Protein AF-A0A368FPN8-F1 (afdb_monomer)

Sequence (192 aa):
MDIATYPSQYERYAPYPGDVFQEYMRLIGVDPDEHLILYSRGRFGGMKHCSKMAWLLKAYGHDKLSLIDGGFDEWKKKGHEISKDDVKLKPGSWTPKGDSFNKYFIKFEQLEEQHGDRRYIEWTDDLNLLDARVRGQFEGTVDTGFPSTVKGTHIPGFKNMPAAELVEEGVMRSPEEIRDCKCELAAFKRLL

Radius of gyration: 19.24 Å; Cα contacts (8 Å, |Δi|>4): 246; chains: 1; bounding box: 44×38×56 Å

Structure (mmCIF, N/CA/C/O backbone):
data_AF-A0A368FPN8-F1
#
_entry.id   AF-A0A368FPN8-F1
#
loop_
_atom_site.group_PDB
_atom_site.id
_atom_site.type_symbol
_atom_site.label_atom_id
_atom_site.label_alt_id
_atom_site.label_comp_id
_atom_site.label_asym_id
_atom_site.label_entity_id
_atom_site.label_seq_id
_atom_site.pdbx_PDB_ins_code
_atom_site.Cartn_x
_atom_site.Cartn_y
_atom_site.Cartn_z
_atom_site.occupancy
_atom_site.B_iso_or_equiv
_atom_site.auth_seq_id
_atom_site.auth_comp_id
_atom_site.auth_asym_id
_atom_site.auth_atom_id
_atom_site.pdbx_PDB_model_num
ATOM 1 N N . MET A 1 1 ? 21.314 -3.074 14.756 1.00 33.25 1 MET A N 1
ATOM 2 C CA . MET A 1 1 ? 19.865 -3.093 15.038 1.00 33.25 1 MET A CA 1
ATOM 3 C C . MET A 1 1 ? 19.634 -4.365 15.832 1.00 33.25 1 MET A C 1
ATOM 5 O O . MET A 1 1 ? 19.628 -5.427 15.227 1.00 33.25 1 MET A O 1
ATOM 9 N N . ASP A 1 2 ? 19.596 -4.277 17.161 1.00 25.20 2 ASP A N 1
ATOM 10 C CA . ASP A 1 2 ? 19.303 -5.431 18.020 1.00 25.20 2 ASP A CA 1
ATOM 11 C C . ASP A 1 2 ? 17.795 -5.662 17.999 1.00 25.20 2 ASP A C 1
ATOM 13 O O . ASP A 1 2 ? 17.039 -5.069 18.765 1.00 25.20 2 ASP A O 1
ATOM 17 N N . ILE A 1 3 ? 17.343 -6.459 17.036 1.00 39.59 3 ILE A N 1
ATOM 18 C CA . ILE A 1 3 ? 15.986 -6.993 17.035 1.00 39.59 3 ILE A CA 1
ATOM 19 C C . ILE A 1 3 ? 16.104 -8.508 17.125 1.00 39.59 3 ILE A C 1
ATOM 21 O O . ILE A 1 3 ? 16.801 -9.130 16.324 1.00 39.59 3 ILE A O 1
ATOM 25 N N . ALA A 1 4 ? 15.428 -9.103 18.105 1.00 31.66 4 ALA A N 1
ATOM 26 C CA . ALA A 1 4 ? 15.244 -10.543 18.153 1.00 31.66 4 ALA A CA 1
ATOM 27 C C . ALA A 1 4 ? 14.414 -10.946 16.929 1.00 31.66 4 ALA A C 1
ATOM 29 O O . ALA A 1 4 ? 13.198 -10.759 16.890 1.00 31.66 4 ALA A O 1
ATOM 30 N N . THR A 1 5 ? 15.068 -11.449 15.888 1.00 48.03 5 THR A N 1
ATOM 31 C CA . THR A 1 5 ? 14.367 -12.082 14.778 1.00 48.03 5 THR A CA 1
ATOM 32 C C . THR A 1 5 ? 14.013 -13.493 15.215 1.00 48.03 5 THR A C 1
ATOM 34 O O . THR A 1 5 ? 14.879 -14.366 15.245 1.00 48.03 5 THR A O 1
ATOM 37 N N . TYR A 1 6 ? 12.751 -13.718 15.574 1.00 46.81 6 TYR A N 1
ATOM 38 C CA . TYR A 1 6 ? 12.235 -15.080 15.665 1.00 46.81 6 TYR A CA 1
ATOM 39 C C . TYR A 1 6 ? 12.338 -15.728 14.277 1.00 46.81 6 TYR A C 1
ATOM 41 O O . TYR A 1 6 ? 12.051 -15.047 13.284 1.00 46.81 6 TYR A O 1
ATOM 49 N N . PRO A 1 7 ? 12.754 -17.002 14.175 1.00 57.62 7 PRO A N 1
ATOM 50 C CA . PRO A 1 7 ? 12.710 -17.723 12.913 1.00 57.62 7 PRO A CA 1
ATOM 51 C C . PRO A 1 7 ? 11.255 -17.770 12.440 1.00 57.62 7 PRO A C 1
ATOM 53 O O . PRO A 1 7 ? 10.417 -18.468 13.004 1.00 57.62 7 PRO A O 1
ATOM 56 N N . SER A 1 8 ? 10.950 -16.957 11.433 1.00 64.75 8 SER A N 1
ATOM 57 C CA . SER A 1 8 ? 9.675 -16.993 10.732 1.00 64.75 8 SER A CA 1
ATOM 58 C C . SER A 1 8 ? 9.738 -18.127 9.718 1.00 64.75 8 SER A C 1
ATOM 60 O O . SER A 1 8 ? 10.706 -18.221 8.967 1.00 64.75 8 SER A O 1
ATOM 62 N N . GLN A 1 9 ? 8.701 -18.963 9.675 1.00 71.12 9 GLN A N 1
ATOM 63 C CA . GLN A 1 9 ? 8.532 -19.958 8.607 1.00 71.12 9 GLN A CA 1
ATOM 64 C C . GLN A 1 9 ? 8.265 -19.306 7.242 1.00 71.12 9 GLN A C 1
ATOM 66 O O . GLN A 1 9 ? 8.394 -19.956 6.211 1.00 71.12 9 GLN A O 1
ATOM 71 N N . TYR A 1 10 ? 7.910 -18.020 7.243 1.00 74.25 10 TYR A N 1
ATOM 72 C CA . TYR A 1 10 ? 7.576 -17.248 6.056 1.00 74.25 10 TYR A CA 1
ATOM 73 C C . TYR A 1 10 ? 8.645 -16.204 5.765 1.00 74.25 10 TYR A C 1
ATOM 75 O O . TYR A 1 10 ? 9.180 -15.565 6.681 1.00 74.25 10 TYR A O 1
ATOM 83 N N . GLU A 1 11 ? 8.916 -15.999 4.478 1.00 74.00 11 GLU A N 1
ATOM 84 C CA . GLU A 1 11 ? 9.824 -14.961 4.016 1.00 74.00 11 GLU A CA 1
ATOM 85 C C . GLU A 1 11 ? 9.386 -13.587 4.520 1.00 74.00 11 GLU A C 1
ATOM 87 O O . GLU A 1 11 ? 8.203 -13.227 4.544 1.00 74.00 11 GLU A O 1
ATOM 92 N N . ARG A 1 12 ? 10.366 -12.779 4.926 1.00 68.88 12 ARG A N 1
ATOM 93 C CA . ARG A 1 12 ? 10.100 -11.424 5.394 1.00 68.88 12 ARG A CA 1
ATOM 94 C C . ARG A 1 12 ? 9.388 -10.658 4.278 1.00 68.88 12 ARG A C 1
ATOM 96 O O . ARG A 1 12 ? 9.954 -10.473 3.211 1.00 68.88 12 ARG A O 1
ATOM 103 N N . TYR A 1 13 ? 8.193 -10.151 4.587 1.00 73.62 13 TYR A N 1
ATOM 104 C CA . TYR A 1 13 ? 7.306 -9.398 3.691 1.00 73.62 13 TYR A CA 1
ATOM 105 C C . TYR A 1 13 ? 6.454 -10.210 2.712 1.00 73.62 13 TYR A C 1
ATOM 107 O O . TYR A 1 13 ? 5.609 -9.574 2.070 1.00 73.62 13 TYR A O 1
ATOM 115 N N . ALA A 1 14 ? 6.600 -11.535 2.649 1.00 81.12 14 ALA A N 1
ATOM 116 C CA . ALA A 1 14 ? 5.681 -12.384 1.903 1.00 81.12 14 ALA A CA 1
ATOM 117 C C . ALA A 1 14 ? 4.276 -12.365 2.535 1.00 81.12 14 ALA A C 1
ATOM 119 O O . ALA A 1 14 ? 4.141 -12.161 3.747 1.00 81.12 14 ALA A O 1
ATOM 120 N N . PRO A 1 15 ? 3.221 -12.524 1.723 1.00 84.44 15 PRO A N 1
ATOM 121 C CA . PRO A 1 15 ? 1.880 -12.743 2.240 1.00 84.44 15 PRO A CA 1
ATOM 122 C C . PRO A 1 15 ? 1.786 -14.099 2.947 1.00 84.44 15 PRO A C 1
ATOM 124 O O . PRO A 1 15 ? 2.458 -15.058 2.569 1.00 84.44 15 PRO A O 1
ATOM 127 N N . TYR A 1 16 ? 0.931 -14.182 3.963 1.00 88.06 16 TYR A N 1
ATOM 128 C CA . TYR A 1 16 ? 0.651 -15.441 4.648 1.00 88.06 16 TYR A CA 1
ATOM 129 C C . TYR A 1 16 ? -0.381 -16.280 3.875 1.00 88.06 16 TYR A C 1
ATOM 131 O O . TYR A 1 16 ? -1.162 -15.742 3.084 1.00 88.06 16 TYR A O 1
ATOM 139 N N . PRO A 1 17 ? -0.458 -17.594 4.116 1.00 88.62 17 PRO A N 1
ATOM 140 C CA . PRO A 1 17 ? -1.645 -18.369 3.779 1.00 88.62 17 PRO A CA 1
ATOM 141 C C . PRO A 1 17 ? -2.921 -17.708 4.331 1.00 88.62 17 PRO A C 1
ATOM 143 O O . PRO A 1 17 ? -2.891 -17.033 5.365 1.00 88.62 17 PRO A O 1
ATOM 146 N N . GLY A 1 18 ? -4.040 -17.844 3.615 1.00 90.00 18 GLY A N 1
ATOM 147 C CA . GLY A 1 18 ? -5.277 -17.127 3.946 1.00 90.00 18 GLY A CA 1
ATOM 148 C C . GLY A 1 18 ? -5.851 -17.485 5.320 1.00 90.00 18 GLY A C 1
ATOM 149 O O . GLY A 1 18 ? -6.390 -16.616 5.996 1.00 90.00 18 GLY A O 1
ATOM 150 N N . ASP A 1 19 ? -5.689 -18.733 5.753 1.00 91.75 19 ASP A N 1
ATOM 151 C CA . ASP A 1 19 ? -6.047 -19.233 7.084 1.00 91.75 19 ASP A CA 1
ATOM 152 C C . ASP A 1 19 ? -5.177 -18.620 8.191 1.00 91.75 19 ASP A C 1
ATOM 154 O O . ASP A 1 19 ? -5.704 -18.150 9.196 1.00 91.75 19 ASP A O 1
ATOM 158 N N . VAL A 1 20 ? -3.866 -18.509 7.975 1.00 92.06 20 VAL A N 1
ATOM 159 C CA . VAL A 1 20 ? -2.953 -17.832 8.911 1.00 92.06 20 VAL A CA 1
ATOM 160 C C . VAL A 1 20 ? -3.275 -16.337 9.002 1.00 92.06 20 VAL A C 1
ATOM 162 O O . VAL A 1 20 ? -3.347 -15.769 10.092 1.00 92.06 20 VAL A O 1
ATOM 165 N N . PHE A 1 21 ? -3.515 -15.675 7.866 1.00 92.25 21 PHE A N 1
ATOM 166 C CA . PHE A 1 21 ? -3.922 -14.267 7.863 1.00 92.25 21 PHE A CA 1
ATOM 167 C C . PHE A 1 21 ? -5.274 -14.070 8.570 1.00 92.25 21 PHE A C 1
ATOM 169 O O . PHE A 1 21 ? -5.442 -13.115 9.330 1.00 92.25 21 PHE A O 1
ATOM 176 N N . GLN A 1 22 ? -6.213 -15.002 8.386 1.00 95.12 22 GLN A N 1
ATOM 177 C CA . GLN A 1 22 ? -7.501 -15.013 9.075 1.00 95.12 22 GLN A CA 1
ATOM 178 C C . GLN A 1 22 ? -7.350 -15.034 10.594 1.00 95.12 22 GLN A C 1
ATOM 180 O O . GLN A 1 22 ? -8.040 -14.278 11.276 1.00 95.12 22 GLN A O 1
ATOM 185 N N . GLU A 1 23 ? -6.460 -15.868 11.132 1.00 95.50 23 GLU A N 1
ATOM 186 C CA . GLU A 1 23 ? -6.206 -15.916 12.574 1.00 95.50 23 GLU A CA 1
ATOM 187 C C . GLU A 1 23 ? -5.766 -14.552 13.110 1.00 95.50 23 GLU A C 1
ATOM 189 O O . GLU A 1 23 ? -6.337 -14.070 14.089 1.00 95.50 23 GLU A O 1
ATOM 194 N N . TYR A 1 24 ? -4.837 -13.873 12.428 1.00 94.44 24 TYR A N 1
ATOM 195 C CA . TYR A 1 24 ? -4.408 -12.530 12.824 1.00 94.44 24 TYR A CA 1
ATOM 196 C C . TYR A 1 24 ? -5.544 -11.509 12.790 1.00 94.44 24 TYR A C 1
ATOM 198 O O . TYR A 1 24 ? -5.701 -10.757 13.750 1.00 94.44 24 TYR A O 1
ATOM 206 N N . MET A 1 25 ? -6.354 -11.499 11.729 1.00 96.12 25 MET A N 1
ATOM 207 C CA . MET A 1 25 ? -7.491 -10.579 11.609 1.00 96.12 25 MET A CA 1
ATOM 208 C C . MET A 1 25 ? -8.524 -10.804 12.718 1.00 96.12 25 MET A C 1
ATOM 210 O O . MET A 1 25 ? -9.019 -9.849 13.316 1.00 96.12 25 MET A O 1
ATOM 214 N N . ARG A 1 26 ? -8.806 -12.068 13.052 1.00 97.31 26 ARG A N 1
ATOM 215 C CA . ARG A 1 26 ? -9.714 -12.405 14.152 1.00 97.31 26 ARG A CA 1
ATOM 216 C C . ARG A 1 26 ? -9.129 -12.033 15.508 1.00 97.31 26 ARG A C 1
ATOM 218 O O . ARG A 1 26 ? -9.871 -11.527 16.339 1.00 97.31 26 ARG A O 1
ATOM 225 N N . LEU A 1 27 ? -7.827 -12.215 15.740 1.00 96.38 27 LEU A N 1
ATOM 226 C CA . LEU A 1 27 ? -7.173 -11.815 16.996 1.00 96.38 27 LEU A CA 1
ATOM 227 C C . LEU A 1 27 ? -7.312 -10.316 17.284 1.00 96.38 27 LEU A C 1
ATOM 229 O O . LEU A 1 27 ? -7.439 -9.928 18.443 1.00 96.38 27 LEU A O 1
ATOM 233 N N . ILE A 1 28 ? -7.331 -9.486 16.239 1.00 95.06 28 ILE A N 1
ATOM 234 C CA . ILE A 1 28 ? -7.555 -8.039 16.353 1.00 95.06 28 ILE A CA 1
ATOM 235 C C . ILE A 1 28 ? -9.031 -7.645 16.198 1.00 95.06 28 ILE A C 1
ATOM 237 O O . ILE A 1 28 ? -9.328 -6.487 15.928 1.00 95.06 28 ILE A O 1
ATOM 241 N N . GLY A 1 29 ? -9.955 -8.591 16.373 1.00 96.88 29 GLY A N 1
ATOM 242 C CA . GLY A 1 29 ? -11.385 -8.308 16.481 1.00 96.88 29 GLY A CA 1
ATOM 243 C C . GLY A 1 29 ? -12.092 -7.920 15.186 1.00 96.88 29 GLY A C 1
ATOM 244 O O . GLY A 1 29 ? -13.202 -7.414 15.271 1.00 96.88 29 GLY A O 1
ATOM 245 N N . VAL A 1 30 ? -11.490 -8.142 14.014 1.00 97.50 30 VAL A N 1
ATOM 246 C CA . VAL A 1 30 ? -12.080 -7.690 12.746 1.00 97.50 30 VAL A CA 1
ATOM 247 C C . VAL A 1 30 ? -13.216 -8.603 12.291 1.00 97.50 30 VAL A C 1
ATOM 249 O O . VAL A 1 30 ? -13.099 -9.835 12.327 1.00 97.50 30 VAL A O 1
ATOM 252 N N . ASP A 1 31 ? -14.277 -7.984 11.774 1.00 96.19 31 ASP A N 1
ATOM 253 C CA . ASP A 1 31 ? -15.417 -8.652 11.148 1.00 96.19 31 ASP A CA 1
ATOM 254 C C . ASP A 1 31 ? -15.489 -8.425 9.614 1.00 96.19 31 ASP A C 1
ATOM 256 O O . ASP A 1 31 ? -14.916 -7.470 9.080 1.00 96.19 31 ASP A O 1
ATOM 260 N N . PRO A 1 32 ? -16.161 -9.313 8.843 1.00 91.19 32 PRO A N 1
ATOM 261 C CA . PRO A 1 32 ? -16.093 -9.339 7.372 1.00 91.19 32 PRO A CA 1
ATOM 262 C C . PRO A 1 32 ? -16.525 -8.069 6.621 1.00 91.19 32 PRO A C 1
ATOM 264 O O . PRO A 1 32 ? -16.123 -7.903 5.465 1.00 91.19 32 PRO A O 1
ATOM 267 N N . ASP A 1 33 ? -17.349 -7.216 7.233 1.00 89.50 33 ASP A N 1
ATOM 268 C CA . ASP A 1 33 ? -18.005 -6.078 6.571 1.00 89.50 33 ASP A CA 1
ATOM 269 C C . ASP A 1 33 ? -17.694 -4.721 7.212 1.00 89.50 33 ASP A C 1
ATOM 271 O O . ASP A 1 33 ? -18.277 -3.707 6.803 1.00 89.50 33 ASP A O 1
ATOM 275 N N . GLU A 1 34 ? -16.778 -4.700 8.179 1.00 95.94 34 GLU A N 1
ATOM 276 C CA . GLU A 1 34 ? -16.283 -3.472 8.792 1.00 95.94 34 GLU A CA 1
ATOM 277 C C . GLU A 1 34 ? -15.535 -2.603 7.783 1.00 95.94 34 GLU A C 1
ATOM 279 O O . GLU A 1 34 ? -15.002 -3.087 6.786 1.00 95.94 34 GLU A O 1
ATOM 284 N N . HIS A 1 35 ? -15.499 -1.299 8.048 1.00 97.94 35 HIS A N 1
ATOM 285 C CA . HIS A 1 35 ? -14.623 -0.384 7.328 1.00 97.94 35 HIS A CA 1
ATOM 286 C C . HIS A 1 35 ? -13.334 -0.221 8.122 1.00 97.94 35 HIS A C 1
ATOM 288 O O . HIS A 1 35 ? -13.339 0.386 9.192 1.00 97.94 35 HIS A O 1
ATOM 294 N N . LEU A 1 36 ? -12.218 -0.712 7.589 1.00 97.88 36 LEU A N 1
ATOM 295 C CA . LEU A 1 36 ? -10.929 -0.599 8.266 1.00 97.88 36 LEU A CA 1
ATOM 296 C C . LEU A 1 36 ? -10.244 0.715 7.892 1.00 97.88 36 LEU A C 1
ATOM 298 O O . LEU A 1 36 ? -9.994 1.002 6.719 1.00 97.88 36 LEU A O 1
ATOM 302 N N . ILE A 1 37 ? -9.919 1.515 8.905 1.00 97.56 37 ILE A N 1
ATOM 303 C CA . ILE A 1 37 ? -9.140 2.744 8.753 1.00 97.56 37 ILE A CA 1
ATOM 304 C C . ILE A 1 37 ? -7.708 2.448 9.195 1.00 97.56 37 ILE A C 1
ATOM 306 O O . ILE A 1 37 ? -7.429 2.236 10.373 1.00 97.56 37 ILE A O 1
ATOM 310 N N . LEU A 1 38 ? -6.793 2.404 8.233 1.00 97.19 38 LEU A N 1
ATOM 311 C CA . LEU A 1 38 ? -5.411 2.000 8.443 1.00 97.19 38 LEU A CA 1
ATOM 312 C C . LEU A 1 38 ? -4.510 3.221 8.633 1.00 97.19 38 LEU A C 1
ATOM 314 O O . LEU A 1 38 ? -4.558 4.189 7.874 1.00 97.19 38 LEU A O 1
ATOM 318 N N . TYR A 1 39 ? -3.608 3.144 9.602 1.00 96.62 39 TYR A N 1
ATOM 319 C CA . TYR A 1 39 ? -2.580 4.154 9.815 1.00 96.62 39 TYR A CA 1
ATOM 320 C C . TYR A 1 39 ? -1.313 3.511 10.368 1.00 96.62 39 TYR A C 1
ATOM 322 O O . TYR A 1 39 ? -1.337 2.403 10.906 1.00 96.62 39 TYR A O 1
ATOM 330 N N . SER A 1 40 ? -0.183 4.196 10.228 1.00 94.94 40 SER A N 1
ATOM 331 C CA . SER A 1 40 ? 1.048 3.809 10.911 1.00 94.94 40 SER A CA 1
ATOM 332 C C . SER A 1 40 ? 1.901 5.040 11.235 1.00 94.94 40 SER A C 1
ATOM 334 O O . SER 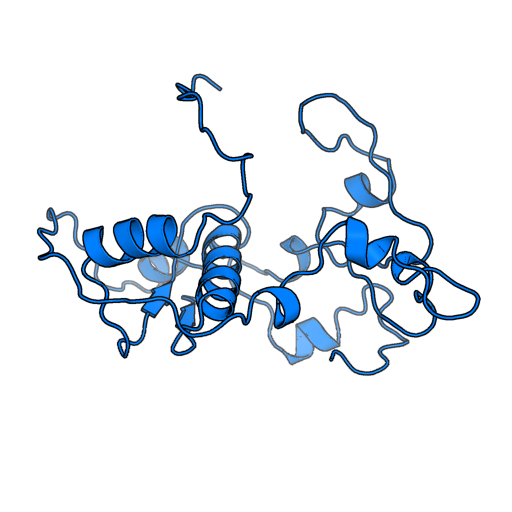A 1 40 ? 1.411 6.172 11.213 1.00 94.94 40 SER A O 1
ATOM 336 N N . ARG A 1 41 ? 3.164 4.821 11.607 1.00 93.56 41 ARG A N 1
ATOM 337 C CA . ARG A 1 41 ? 4.151 5.857 11.944 1.00 93.56 41 ARG A CA 1
ATOM 338 C C . ARG A 1 41 ? 5.359 5.741 11.017 1.00 93.56 41 ARG A C 1
ATOM 340 O O . ARG A 1 41 ? 5.630 4.668 10.478 1.00 93.56 41 ARG A O 1
ATOM 347 N N . GLY A 1 42 ? 6.135 6.815 10.899 1.00 89.81 42 GLY A N 1
ATOM 348 C CA . GLY A 1 42 ? 7.444 6.782 10.247 1.00 89.81 42 GLY A CA 1
ATOM 349 C C . GLY A 1 42 ? 7.418 7.199 8.777 1.00 89.81 42 GLY A C 1
ATOM 350 O O . GLY A 1 42 ? 6.801 8.195 8.418 1.00 89.81 42 GLY A O 1
ATOM 351 N N . ARG A 1 43 ? 8.160 6.480 7.923 1.00 86.25 43 ARG A N 1
ATOM 352 C CA . ARG A 1 43 ? 8.455 6.915 6.542 1.00 86.25 43 ARG A CA 1
ATOM 353 C C . ARG A 1 43 ? 7.187 7.160 5.714 1.00 86.25 43 ARG A C 1
ATOM 355 O O . ARG A 1 43 ? 6.214 6.419 5.845 1.00 86.25 43 ARG A O 1
ATOM 362 N N . PHE A 1 44 ? 7.271 8.142 4.814 1.00 89.81 44 PHE A N 1
ATOM 363 C CA . PHE A 1 44 ? 6.192 8.540 3.899 1.00 89.81 44 PHE A CA 1
ATOM 364 C C . PHE A 1 44 ? 4.928 8.956 4.663 1.00 89.81 44 PHE A C 1
ATOM 366 O O . PHE A 1 44 ? 3.854 8.433 4.397 1.00 89.81 44 PHE A O 1
ATOM 373 N N . GLY A 1 45 ? 5.068 9.792 5.699 1.00 90.56 45 GLY A N 1
ATOM 374 C CA . GLY A 1 45 ? 3.924 10.200 6.525 1.00 90.56 45 GLY A CA 1
ATOM 375 C C . GLY A 1 45 ? 3.268 9.042 7.279 1.00 90.56 45 GLY A C 1
ATOM 376 O O . GLY A 1 45 ? 2.062 9.018 7.470 1.00 90.56 45 GLY A O 1
ATOM 377 N N . GLY A 1 46 ? 4.019 7.989 7.610 1.00 92.69 46 GLY A N 1
ATOM 378 C CA . GLY A 1 46 ? 3.443 6.762 8.158 1.00 92.69 46 GLY A CA 1
ATOM 379 C C . GLY A 1 46 ? 2.547 5.991 7.182 1.00 92.69 46 GLY A C 1
ATOM 380 O O . GLY A 1 46 ? 1.815 5.105 7.623 1.00 92.69 46 GLY A O 1
ATOM 381 N N . MET A 1 47 ? 2.602 6.266 5.875 1.00 93.44 47 MET A N 1
ATOM 382 C CA . MET A 1 47 ? 1.744 5.599 4.890 1.00 93.44 47 MET A CA 1
ATOM 383 C C . MET A 1 47 ? 2.368 4.347 4.269 1.00 93.44 47 MET A C 1
ATOM 385 O O . MET A 1 47 ? 1.659 3.483 3.762 1.00 93.44 47 MET A O 1
ATOM 389 N N . LYS A 1 48 ? 3.694 4.165 4.364 1.00 91.06 48 LYS A N 1
ATOM 390 C CA . LYS A 1 48 ? 4.391 3.027 3.733 1.00 91.06 48 LYS A CA 1
ATOM 391 C C . LYS A 1 48 ? 3.770 1.667 4.082 1.00 91.06 48 LYS A C 1
ATOM 393 O O . LYS A 1 48 ? 3.528 0.839 3.205 1.00 91.06 48 LYS A O 1
ATOM 398 N N . HIS A 1 49 ? 3.575 1.407 5.374 1.00 90.19 49 HIS A N 1
ATOM 399 C CA . HIS A 1 49 ? 3.142 0.095 5.850 1.00 90.19 49 HIS A CA 1
ATOM 400 C C . HIS A 1 49 ? 1.625 -0.087 5.775 1.00 90.19 49 HIS A C 1
ATOM 402 O O . HIS A 1 49 ? 1.181 -1.181 5.427 1.00 90.19 49 HIS A O 1
ATOM 408 N N . CYS A 1 50 ? 0.832 0.959 6.031 1.00 92.31 50 CYS A N 1
ATOM 409 C CA . CYS A 1 50 ? -0.621 0.854 5.903 1.00 92.31 50 CYS A CA 1
ATOM 410 C C . CYS A 1 50 ? -1.070 0.755 4.436 1.00 92.31 50 CYS A C 1
ATOM 412 O O . CYS A 1 50 ? -1.961 -0.042 4.164 1.00 92.31 50 CYS A O 1
ATOM 414 N N . SER A 1 51 ? -0.403 1.418 3.480 1.00 93.38 51 SER A N 1
ATOM 415 C CA . SER A 1 51 ? -0.660 1.214 2.041 1.00 93.38 51 SER A CA 1
ATOM 416 C C . SER A 1 51 ? -0.393 -0.220 1.615 1.00 93.38 51 SER A C 1
ATOM 418 O O . SER A 1 51 ? -1.223 -0.824 0.941 1.00 93.38 51 SER A O 1
ATOM 420 N N . LYS A 1 52 ? 0.714 -0.822 2.073 1.00 92.25 52 LYS A N 1
ATOM 421 C CA . LYS A 1 52 ? 0.961 -2.252 1.846 1.00 92.25 52 LYS A CA 1
ATOM 422 C C . LYS A 1 52 ? -0.155 -3.119 2.441 1.00 92.25 52 LYS A C 1
ATOM 424 O O . LYS A 1 52 ? -0.628 -4.034 1.773 1.00 92.25 52 LYS A O 1
ATOM 429 N N . MET A 1 53 ? -0.557 -2.849 3.684 1.00 93.31 53 MET A N 1
ATOM 430 C CA . MET A 1 53 ? -1.622 -3.605 4.348 1.00 93.31 53 MET A CA 1
ATOM 431 C C . MET A 1 53 ? -2.955 -3.480 3.600 1.00 93.31 53 MET A C 1
ATOM 433 O O . MET A 1 53 ? -3.674 -4.465 3.483 1.00 93.31 53 MET A O 1
ATOM 437 N N . ALA A 1 54 ? -3.258 -2.313 3.029 1.00 95.06 54 ALA A N 1
ATOM 438 C CA . ALA A 1 54 ? -4.471 -2.108 2.249 1.00 95.06 54 ALA A CA 1
ATOM 439 C C . ALA A 1 54 ? -4.521 -3.003 1.002 1.00 95.06 54 ALA A C 1
ATOM 441 O O . ALA A 1 54 ? -5.524 -3.670 0.761 1.00 95.06 54 ALA A O 1
ATOM 442 N N . TRP A 1 55 ? -3.426 -3.075 0.238 1.00 93.50 55 TRP A N 1
ATOM 443 C CA . TRP A 1 55 ? -3.329 -3.980 -0.915 1.00 93.50 55 TRP A CA 1
ATOM 444 C C . TRP A 1 55 ? -3.404 -5.453 -0.511 1.00 93.50 55 TRP A C 1
ATOM 446 O O . TRP A 1 55 ? -4.032 -6.252 -1.201 1.00 93.50 55 TRP A O 1
ATOM 456 N N . LEU A 1 56 ? -2.810 -5.808 0.630 1.00 92.62 56 LEU A N 1
ATOM 457 C CA . LEU A 1 56 ? -2.880 -7.160 1.168 1.00 92.62 56 LEU A CA 1
ATOM 458 C C . LEU A 1 56 ? -4.321 -7.542 1.554 1.00 92.62 56 LEU A C 1
ATOM 460 O O . LEU A 1 56 ? -4.806 -8.593 1.148 1.00 92.62 56 LEU A O 1
ATOM 464 N N . LEU A 1 57 ? -5.032 -6.665 2.266 1.00 94.31 57 LEU A N 1
ATOM 465 C CA . LEU A 1 57 ? -6.441 -6.855 2.624 1.00 94.31 57 LEU A CA 1
ATOM 466 C C . LEU A 1 57 ? -7.327 -6.998 1.383 1.00 94.31 57 LEU A C 1
ATOM 468 O O . LEU A 1 57 ? -8.170 -7.893 1.347 1.00 94.31 57 LEU A O 1
ATOM 472 N N . LYS A 1 58 ? -7.078 -6.201 0.337 1.00 93.88 58 LYS A N 1
ATOM 473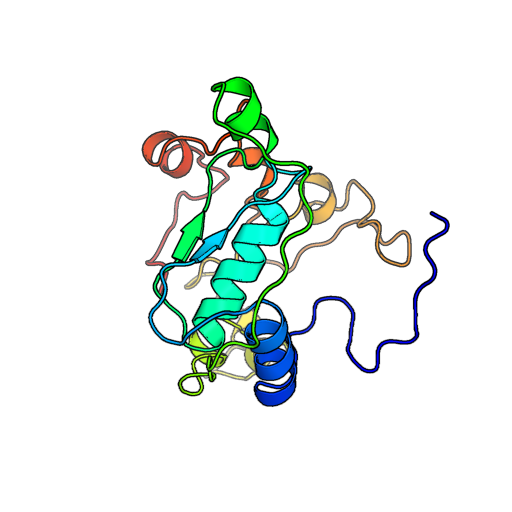 C CA . LYS A 1 58 ? -7.748 -6.346 -0.965 1.00 93.88 58 LYS A CA 1
ATOM 474 C C . LYS A 1 58 ? -7.486 -7.700 -1.616 1.00 93.88 58 LYS A C 1
ATOM 476 O O . LYS A 1 58 ? -8.418 -8.317 -2.123 1.00 93.88 58 LYS A O 1
ATOM 481 N N . ALA A 1 59 ? -6.251 -8.198 -1.568 1.00 93.00 59 ALA A N 1
ATOM 482 C CA . ALA A 1 59 ? -5.919 -9.520 -2.100 1.00 93.00 59 ALA A CA 1
ATOM 483 C C . ALA A 1 59 ? -6.602 -10.668 -1.352 1.00 93.00 59 ALA A C 1
ATOM 485 O O . ALA A 1 59 ? -6.971 -11.656 -1.983 1.00 93.00 59 ALA A O 1
ATOM 486 N N . TYR A 1 60 ? -6.859 -10.505 -0.054 1.00 93.31 60 TYR A N 1
ATOM 487 C CA . TYR A 1 60 ? -7.704 -11.424 0.710 1.00 93.31 60 TYR A CA 1
ATOM 488 C C . TYR A 1 60 ? -9.207 -11.088 0.655 1.00 93.31 60 TYR A C 1
ATOM 490 O O . TYR A 1 60 ? -9.993 -11.676 1.397 1.00 93.31 60 TYR A O 1
ATOM 498 N N . GLY A 1 61 ? -9.630 -10.155 -0.203 1.00 92.81 61 GLY A N 1
ATOM 499 C CA . GLY A 1 61 ? -11.040 -9.872 -0.480 1.00 92.81 61 GLY A CA 1
ATOM 500 C C . GLY A 1 61 ? -11.747 -8.939 0.506 1.00 92.81 61 GLY A C 1
ATOM 501 O O . GLY A 1 61 ? -12.973 -8.978 0.616 1.00 92.81 61 GLY A O 1
ATOM 502 N N . HIS A 1 62 ? -11.008 -8.100 1.234 1.00 94.31 62 HIS A N 1
ATOM 503 C CA . HIS A 1 62 ? -11.574 -7.048 2.076 1.00 94.31 62 HIS A CA 1
ATOM 504 C C . HIS A 1 62 ? -11.362 -5.668 1.433 1.00 94.31 62 HIS A C 1
ATOM 506 O O . HIS A 1 62 ? -10.243 -5.164 1.361 1.00 94.31 62 HIS A O 1
ATOM 512 N N . ASP A 1 63 ? -12.449 -5.044 0.969 1.00 93.25 63 ASP A N 1
ATOM 513 C CA . ASP A 1 63 ? -12.384 -3.842 0.124 1.00 93.25 63 ASP A CA 1
ATOM 514 C C . ASP A 1 63 ? -12.702 -2.518 0.824 1.00 93.25 63 ASP A C 1
ATOM 516 O O . ASP A 1 63 ? -12.305 -1.462 0.319 1.00 93.25 63 ASP A O 1
ATOM 520 N N . LYS A 1 64 ? -13.406 -2.553 1.962 1.00 96.81 64 LYS A N 1
ATOM 521 C CA . LYS A 1 64 ? -13.840 -1.358 2.700 1.00 96.81 64 LYS A CA 1
ATOM 522 C C . LYS A 1 64 ? -12.689 -0.799 3.532 1.00 96.81 64 LYS A C 1
ATOM 524 O O . LYS A 1 64 ? -12.569 -1.064 4.724 1.00 96.81 64 LYS A O 1
ATOM 529 N N . LEU A 1 65 ? -11.813 -0.057 2.868 1.00 97.44 65 LEU A N 1
ATOM 530 C CA . LEU A 1 65 ? -10.560 0.417 3.438 1.00 97.44 65 LEU A CA 1
ATOM 531 C C . LEU A 1 65 ? -10.403 1.920 3.228 1.00 97.44 65 LEU A C 1
ATOM 533 O O . LEU A 1 65 ? -10.638 2.425 2.132 1.00 97.44 65 LEU A O 1
ATOM 537 N N . SER A 1 66 ? -9.916 2.606 4.257 1.00 97.56 66 SER A N 1
ATOM 538 C CA . SER A 1 66 ? -9.368 3.961 4.151 1.00 97.56 66 SER A CA 1
ATOM 539 C C . SER A 1 66 ? -8.007 4.022 4.820 1.00 97.56 66 SER A C 1
ATOM 541 O O . SER A 1 66 ? -7.701 3.225 5.705 1.00 97.56 66 SER A O 1
ATOM 543 N N . LEU A 1 67 ? -7.191 4.989 4.417 1.00 96.56 67 LEU A N 1
ATOM 544 C CA . LEU A 1 67 ? -5.934 5.302 5.084 1.00 96.56 67 LEU A CA 1
ATOM 545 C C . LEU A 1 67 ? -6.013 6.704 5.675 1.00 96.56 67 LEU A C 1
ATOM 547 O O . LEU A 1 67 ? -6.621 7.592 5.078 1.00 96.56 67 LEU A O 1
ATOM 551 N N . ILE A 1 68 ? -5.374 6.906 6.825 1.00 96.62 68 ILE A N 1
ATOM 552 C CA . ILE A 1 68 ? -5.150 8.255 7.351 1.00 96.62 68 ILE A CA 1
ATOM 553 C C . ILE A 1 68 ? -3.979 8.873 6.591 1.00 96.62 68 ILE A C 1
ATOM 555 O O . ILE A 1 68 ? -2.841 8.412 6.715 1.00 96.62 68 ILE A O 1
ATOM 559 N N . ASP A 1 69 ? -4.273 9.923 5.829 1.00 95.88 69 ASP A N 1
ATOM 560 C CA . ASP A 1 69 ? -3.265 10.734 5.153 1.00 95.88 69 ASP A CA 1
ATOM 561 C C . ASP A 1 69 ? -2.364 11.439 6.180 1.00 95.88 69 ASP A C 1
ATOM 563 O O . ASP A 1 69 ? -2.843 12.096 7.108 1.00 95.88 69 ASP A O 1
ATOM 567 N N . GLY A 1 70 ? -1.058 11.212 6.053 1.00 95.19 70 GLY A N 1
ATOM 568 C CA . GLY A 1 70 ? -0.032 11.606 7.023 1.00 95.19 70 GLY A CA 1
ATOM 569 C C . GLY A 1 70 ? -0.005 10.829 8.343 1.00 95.19 70 GLY A C 1
ATOM 570 O O . GLY A 1 70 ? 0.762 11.156 9.259 1.00 95.19 70 GLY A O 1
ATOM 571 N N . GLY A 1 71 ? -0.789 9.751 8.429 1.00 95.88 71 GLY A N 1
ATOM 572 C CA . GLY A 1 71 ? -0.692 8.755 9.488 1.00 95.88 71 GLY A CA 1
ATOM 573 C C . GLY A 1 71 ? -0.868 9.329 10.895 1.00 95.88 71 GLY A C 1
ATOM 574 O O . GLY A 1 71 ? -1.589 10.297 11.132 1.00 95.88 71 GLY A O 1
ATOM 575 N N . PHE A 1 72 ? -0.216 8.695 11.871 1.00 96.06 72 PHE A N 1
ATOM 576 C CA . PHE A 1 72 ? -0.389 9.067 13.279 1.00 96.06 72 PHE A CA 1
ATOM 577 C C . PHE A 1 72 ? 0.177 10.452 13.628 1.00 96.06 72 PHE A C 1
ATOM 579 O O . PHE A 1 72 ? -0.283 11.084 14.579 1.00 96.06 72 PHE A O 1
ATOM 586 N N . ASP A 1 73 ? 1.207 10.911 12.917 1.00 95.00 73 ASP A N 1
ATOM 587 C CA . ASP A 1 73 ? 1.841 12.193 13.225 1.00 95.00 73 ASP A CA 1
ATOM 588 C C . ASP A 1 73 ? 0.966 13.365 12.776 1.00 95.00 73 ASP A C 1
ATOM 590 O O . ASP A 1 73 ? 0.750 14.285 13.568 1.00 95.00 73 ASP A O 1
ATOM 594 N N . GLU A 1 74 ? 0.357 13.276 11.591 1.00 96.19 74 GLU A N 1
ATOM 595 C CA . GLU A 1 74 ? -0.616 14.270 11.132 1.00 96.19 74 GLU A CA 1
ATOM 596 C C . GLU A 1 74 ? -1.895 14.248 11.985 1.00 96.19 74 GLU A C 1
ATOM 598 O O . GLU A 1 74 ? -2.417 15.305 12.341 1.00 96.19 74 GLU A O 1
ATOM 603 N N . TRP A 1 75 ? -2.350 13.062 12.415 1.00 96.44 75 TRP A N 1
ATOM 604 C CA . TRP A 1 75 ? -3.484 12.925 13.340 1.00 96.44 75 TRP A CA 1
ATOM 605 C C . TRP A 1 75 ? -3.280 13.730 14.632 1.00 96.44 75 TRP A C 1
ATOM 607 O O . TRP A 1 75 ? -4.141 14.515 15.031 1.00 96.44 75 TRP A O 1
ATOM 617 N N . LYS A 1 76 ? -2.103 13.589 15.260 1.00 96.69 76 LYS A N 1
ATOM 618 C CA . LYS A 1 76 ? -1.739 14.366 16.456 1.00 96.69 76 LYS A CA 1
ATOM 619 C C . LYS A 1 76 ? -1.608 15.856 16.160 1.00 96.69 76 LYS A C 1
ATOM 621 O O . LYS A 1 76 ? -2.057 16.668 16.962 1.00 96.69 76 LYS A O 1
ATOM 626 N N . LYS A 1 77 ? -0.973 16.224 15.042 1.00 95.88 77 LYS A N 1
ATOM 627 C CA . LYS A 1 77 ? -0.755 17.627 14.654 1.00 95.88 77 LYS A CA 1
ATOM 628 C C . LYS A 1 77 ? -2.078 18.377 14.484 1.00 95.88 77 LYS A C 1
ATOM 630 O O . LYS A 1 77 ? -2.163 19.541 14.858 1.00 95.88 77 LYS A O 1
ATOM 635 N N . LYS A 1 78 ? -3.116 17.693 13.995 1.00 96.69 78 LYS A N 1
ATOM 636 C CA . LYS A 1 78 ? -4.488 18.215 13.882 1.00 96.69 78 LYS A CA 1
ATOM 637 C C . LYS A 1 78 ? -5.259 18.259 15.207 1.00 96.69 78 LYS A C 1
ATOM 639 O O . LYS A 1 78 ? -6.401 18.706 15.224 1.00 96.69 78 LYS A O 1
ATOM 644 N N . GLY A 1 79 ? -4.657 17.821 16.314 1.00 97.62 79 GLY A N 1
ATOM 645 C CA . GLY A 1 79 ? -5.275 17.859 17.640 1.00 97.62 79 GLY A CA 1
ATOM 646 C C . GLY A 1 79 ? -6.386 16.830 17.842 1.00 97.62 79 GLY A C 1
ATOM 647 O O . GLY A 1 79 ? -7.227 17.017 18.717 1.00 97.62 79 GLY A O 1
ATOM 648 N N . HIS A 1 80 ? -6.418 15.760 17.042 1.00 97.62 80 HIS A N 1
ATOM 649 C CA . HIS A 1 80 ? -7.387 14.688 17.234 1.00 97.62 80 HIS A CA 1
ATOM 650 C C . HIS A 1 80 ? -7.093 13.872 18.500 1.00 97.62 80 HIS A C 1
ATOM 652 O O . HIS A 1 80 ? -5.949 13.774 18.956 1.00 97.62 80 HIS A O 1
ATOM 658 N N . GLU A 1 81 ? -8.139 13.259 19.054 1.00 96.94 81 GLU A N 1
ATOM 659 C CA . GLU A 1 81 ? -8.049 12.468 20.278 1.00 96.94 81 GLU A CA 1
ATOM 660 C C . GLU A 1 81 ? -7.112 11.265 20.121 1.00 96.94 81 GLU A C 1
ATOM 662 O O . GLU A 1 81 ? -7.038 10.622 19.069 1.00 96.94 81 GLU A O 1
ATOM 667 N N . ILE A 1 82 ? -6.391 10.956 21.198 1.00 96.88 82 ILE A N 1
ATOM 668 C CA . ILE A 1 82 ? -5.522 9.786 21.305 1.00 96.88 82 ILE A CA 1
ATOM 669 C C . ILE A 1 82 ? -5.782 9.097 22.642 1.00 96.88 82 ILE A C 1
ATOM 671 O O . ILE A 1 82 ? -5.882 9.757 23.675 1.00 96.88 82 ILE A O 1
ATOM 675 N N . SER A 1 83 ? -5.843 7.769 22.630 1.00 95.06 83 SER A N 1
ATOM 676 C CA . SER A 1 83 ? -5.886 6.958 23.849 1.00 95.06 83 SER A CA 1
ATOM 677 C C . SER A 1 83 ? -4.541 6.262 24.069 1.00 95.06 83 SER A C 1
ATOM 679 O O . SER A 1 83 ? -3.791 5.989 23.126 1.00 95.06 83 SER A O 1
ATOM 681 N N . LYS A 1 84 ? -4.223 6.017 25.341 1.00 94.62 84 LYS A N 1
ATOM 682 C CA . LYS A 1 84 ? -3.105 5.174 25.793 1.00 94.62 84 LYS A CA 1
ATOM 683 C C . LYS A 1 84 ? -3.602 3.931 26.533 1.00 94.62 84 LYS A C 1
ATOM 685 O O . LYS A 1 84 ? -2.786 3.206 27.092 1.00 94.62 84 LYS A O 1
ATOM 690 N N . ASP A 1 85 ? -4.914 3.742 26.582 1.00 95.56 85 ASP A N 1
ATOM 691 C CA . ASP A 1 85 ? -5.537 2.657 27.317 1.00 95.56 85 ASP A CA 1
ATOM 692 C C . ASP A 1 85 ? -5.348 1.344 26.561 1.00 95.56 85 ASP A C 1
ATOM 694 O O . ASP A 1 85 ? -5.351 1.303 25.326 1.00 95.56 85 ASP A O 1
ATOM 698 N N . ASP A 1 86 ? -5.211 0.258 27.314 1.00 91.38 86 ASP A N 1
ATOM 699 C CA . ASP A 1 86 ? -5.161 -1.073 26.731 1.00 91.38 86 ASP A CA 1
ATOM 700 C C . ASP A 1 86 ? -6.520 -1.434 26.128 1.00 91.38 86 ASP A C 1
ATOM 702 O O . ASP A 1 86 ? -7.563 -1.371 26.787 1.00 91.38 86 ASP A O 1
ATOM 706 N N . VAL A 1 87 ? -6.507 -1.890 24.877 1.00 90.88 87 VAL A N 1
ATOM 707 C CA . VAL A 1 87 ? -7.713 -2.353 24.192 1.00 90.88 87 VAL A CA 1
ATOM 708 C C . VAL A 1 87 ? -7.820 -3.868 24.332 1.00 90.88 87 VAL A C 1
ATOM 710 O O . VAL A 1 87 ? -6.956 -4.614 23.875 1.00 90.88 87 VAL A O 1
ATOM 713 N N . LYS A 1 88 ? -8.910 -4.339 24.944 1.00 91.56 88 LYS A N 1
ATOM 714 C CA . LYS A 1 88 ? -9.265 -5.763 24.983 1.00 91.56 88 LYS A CA 1
ATOM 715 C C . LYS A 1 88 ? -10.323 -6.049 23.930 1.00 91.56 88 LYS A C 1
ATOM 717 O O . LYS A 1 88 ? -11.485 -5.687 24.103 1.00 91.56 88 LYS A O 1
ATOM 722 N N . LEU A 1 89 ? -9.914 -6.709 22.855 1.00 93.25 89 LEU A N 1
ATOM 723 C CA . LEU A 1 89 ? -10.802 -7.100 21.766 1.00 93.25 89 LEU A CA 1
ATOM 724 C C . LEU A 1 89 ? -11.298 -8.529 21.982 1.00 93.25 89 LEU A C 1
ATOM 726 O O . LEU A 1 89 ? -10.565 -9.395 22.463 1.00 93.25 89 LEU A O 1
ATOM 730 N N . LYS A 1 90 ? -12.561 -8.774 21.633 1.00 95.69 90 LYS A N 1
ATOM 731 C CA . LYS A 1 90 ? -13.044 -10.142 21.436 1.00 95.69 90 LYS A CA 1
ATOM 732 C C . LYS A 1 90 ? -12.569 -10.615 20.063 1.00 95.69 90 LYS A C 1
ATOM 734 O O . LYS A 1 90 ? -12.485 -9.777 19.167 1.00 95.69 90 LYS A O 1
ATOM 739 N N . PRO A 1 91 ? -12.290 -11.915 19.878 1.00 97.25 91 PRO A N 1
ATOM 740 C CA . PRO A 1 91 ? -11.971 -12.421 18.558 1.00 97.25 91 PRO A CA 1
ATOM 741 C C . PRO A 1 91 ? -13.092 -12.112 17.565 1.00 97.25 91 PRO A C 1
ATOM 743 O O . PRO A 1 91 ? -14.263 -12.354 17.865 1.00 97.25 91 PRO A O 1
ATOM 746 N N . GLY A 1 92 ? -12.719 -11.579 16.409 1.00 97.38 92 GLY A N 1
ATOM 747 C CA . GLY A 1 92 ? -13.638 -11.306 15.313 1.00 97.38 92 GLY A CA 1
ATOM 748 C C . GLY A 1 92 ? -13.989 -12.570 14.530 1.00 97.38 92 GLY A C 1
ATOM 749 O O . GLY A 1 92 ? -13.532 -13.678 14.833 1.00 97.38 92 GLY A O 1
ATOM 750 N N . SER A 1 93 ? -14.785 -12.396 13.482 1.00 97.56 93 SER A N 1
ATOM 751 C CA . SER A 1 93 ? -15.276 -13.476 12.621 1.00 97.56 93 SER A CA 1
ATOM 752 C C . SER A 1 93 ? -14.792 -13.385 11.174 1.00 97.56 93 SER A C 1
ATOM 754 O O . SER A 1 93 ? -15.196 -14.203 10.346 1.00 97.56 93 SER A O 1
ATOM 756 N N . TRP A 1 94 ? -13.894 -12.440 10.863 1.00 97.25 94 TRP A N 1
ATOM 757 C CA . TRP A 1 94 ? -13.370 -12.230 9.512 1.00 97.25 94 TRP A CA 1
ATOM 758 C C . TRP A 1 94 ? -12.892 -13.529 8.846 1.00 97.25 94 TRP A C 1
ATOM 760 O O . TRP A 1 94 ? -12.314 -14.406 9.493 1.00 97.25 94 TRP A O 1
ATOM 770 N N . THR A 1 95 ? -13.144 -13.646 7.544 1.00 95.62 95 THR A N 1
ATOM 771 C CA . THR A 1 95 ? -12.689 -14.733 6.666 1.00 95.62 95 THR A CA 1
ATOM 772 C C . THR A 1 95 ? -12.219 -14.131 5.344 1.00 95.62 95 THR A C 1
ATOM 774 O O . THR A 1 95 ? -12.885 -13.210 4.854 1.00 95.62 95 THR A O 1
ATOM 777 N N . PRO A 1 96 ? -11.151 -14.655 4.721 1.00 93.19 96 PRO A N 1
ATOM 778 C CA . PRO A 1 96 ? -10.745 -14.213 3.395 1.00 93.19 96 PRO A CA 1
ATOM 779 C C . PRO A 1 96 ? -11.844 -14.523 2.368 1.00 93.19 96 PRO A C 1
ATOM 781 O O . PRO A 1 96 ? -12.533 -15.541 2.463 1.00 93.19 96 PRO A O 1
ATOM 784 N N . LYS A 1 97 ? -12.020 -13.640 1.381 1.00 90.25 97 LYS A N 1
ATOM 785 C CA . LYS A 1 97 ? -13.017 -13.769 0.310 1.00 90.25 97 LYS A CA 1
ATOM 786 C C . LYS A 1 97 ? -12.314 -13.946 -1.044 1.00 90.25 97 LYS A C 1
ATOM 788 O O . LYS A 1 97 ? -11.731 -13.007 -1.581 1.00 90.25 97 LYS A O 1
ATOM 793 N N . GLY A 1 98 ? -12.437 -15.141 -1.624 1.00 77.31 98 GLY A N 1
ATOM 794 C CA . GLY A 1 98 ? -11.964 -15.458 -2.979 1.00 77.31 98 GLY A CA 1
ATOM 795 C C . GLY A 1 98 ? -10.440 -15.548 -3.137 1.00 77.31 98 GLY A C 1
ATOM 796 O O . GLY A 1 98 ? -9.690 -15.423 -2.174 1.00 77.31 98 GLY A O 1
ATOM 797 N N . ASP A 1 99 ? -9.999 -15.767 -4.379 1.00 74.00 99 ASP A N 1
ATOM 798 C CA . ASP A 1 99 ? -8.585 -15.779 -4.784 1.00 74.00 99 ASP A CA 1
ATOM 799 C C . ASP A 1 99 ? -8.268 -14.527 -5.614 1.00 74.00 99 ASP A C 1
ATOM 801 O O . ASP A 1 99 ? -8.016 -14.569 -6.818 1.00 74.00 99 ASP A O 1
ATOM 805 N N . SER A 1 100 ? -8.349 -13.363 -4.966 1.00 82.81 100 SER A N 1
ATOM 806 C CA . SER A 1 100 ? -8.005 -12.087 -5.608 1.00 82.81 100 SER A CA 1
ATOM 807 C C . SER A 1 100 ? -6.494 -11.840 -5.626 1.00 82.81 100 SER A C 1
ATOM 809 O O . SER A 1 100 ? -6.056 -10.756 -6.010 1.00 82.81 100 SER A O 1
ATOM 811 N N . PHE A 1 101 ? -5.675 -12.818 -5.225 1.00 85.19 101 PHE A N 1
ATOM 812 C CA . PHE A 1 101 ? -4.235 -12.629 -5.096 1.00 85.19 101 PHE A CA 1
ATOM 813 C C . PHE A 1 101 ? -3.596 -12.276 -6.435 1.00 85.19 101 PHE A C 1
ATOM 815 O O . PHE A 1 101 ? -2.915 -11.259 -6.534 1.00 85.19 101 PHE A O 1
ATOM 822 N N . ASN A 1 102 ? -3.925 -13.029 -7.486 1.00 84.62 102 ASN A N 1
ATOM 823 C CA . ASN A 1 102 ? -3.404 -12.802 -8.838 1.00 84.62 102 ASN A CA 1
ATOM 824 C C . ASN A 1 102 ? -3.899 -11.491 -9.478 1.00 84.62 102 ASN A C 1
ATOM 826 O O . ASN A 1 102 ? -3.349 -11.055 -10.483 1.00 84.62 102 ASN A O 1
ATOM 830 N N . LYS A 1 103 ? -4.935 -10.849 -8.915 1.00 88.56 103 LYS A N 1
ATOM 831 C CA . LYS A 1 103 ? -5.414 -9.534 -9.370 1.00 88.56 103 LYS A CA 1
ATOM 832 C C . LYS A 1 103 ? -4.520 -8.397 -8.873 1.00 88.56 103 LYS A C 1
ATOM 834 O O . LYS A 1 103 ? -4.378 -7.393 -9.560 1.00 88.56 103 LYS A O 1
ATOM 839 N N . TYR A 1 104 ? -3.967 -8.527 -7.668 1.00 89.56 104 TYR A N 1
ATOM 840 C CA . TYR A 1 104 ? -3.221 -7.453 -7.000 1.00 89.56 104 TYR A CA 1
ATOM 841 C C . TYR A 1 104 ? -1.719 -7.727 -6.888 1.00 89.56 104 TYR A C 1
ATOM 843 O O . TYR A 1 104 ? -0.946 -6.799 -6.663 1.00 89.56 104 TYR A O 1
ATOM 851 N N . PHE A 1 105 ? -1.304 -8.984 -7.030 1.00 89.00 105 PHE A N 1
ATOM 852 C CA . PHE A 1 105 ? 0.078 -9.422 -6.920 1.00 89.00 105 PHE A CA 1
ATOM 853 C C . PHE A 1 105 ? 0.482 -10.187 -8.171 1.00 89.00 105 PHE A C 1
ATOM 855 O O . PHE A 1 105 ? -0.229 -11.083 -8.621 1.00 89.00 105 PHE A O 1
ATOM 862 N N . ILE A 1 106 ? 1.666 -9.858 -8.676 1.00 87.88 106 ILE A N 1
ATOM 863 C CA . ILE A 1 106 ? 2.350 -10.624 -9.708 1.00 87.88 106 ILE A CA 1
ATOM 864 C C . ILE A 1 106 ? 3.526 -11.361 -9.069 1.00 87.88 106 ILE A C 1
ATOM 866 O O . ILE A 1 106 ? 4.310 -10.775 -8.317 1.00 87.88 106 ILE A O 1
ATOM 870 N N . LYS A 1 107 ? 3.612 -12.664 -9.315 1.00 87.19 107 LYS A N 1
ATOM 871 C CA . LYS A 1 107 ? 4.715 -13.515 -8.864 1.00 87.19 107 LYS A CA 1
ATOM 872 C C . LYS A 1 107 ? 5.885 -13.417 -9.834 1.00 87.19 107 LYS A C 1
ATOM 874 O O . LYS A 1 107 ? 5.712 -13.057 -10.996 1.00 87.19 107 LYS A O 1
ATOM 879 N N . PHE A 1 108 ? 7.074 -13.783 -9.367 1.00 86.69 108 PHE A N 1
ATOM 880 C CA . PHE A 1 108 ? 8.262 -13.801 -10.216 1.00 86.69 108 PHE A CA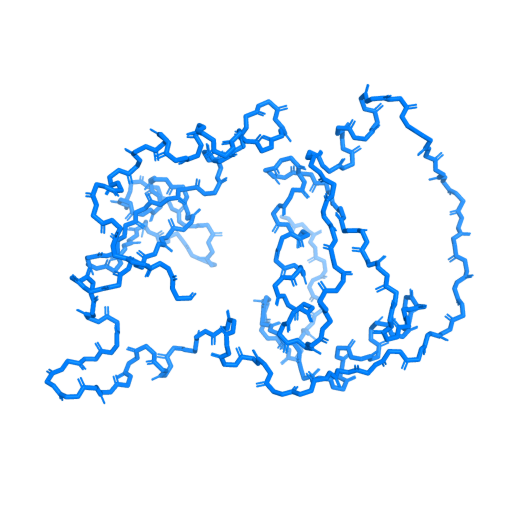 1
ATOM 881 C C . PHE A 1 108 ? 8.089 -14.752 -11.410 1.00 86.69 108 PHE A C 1
ATOM 883 O O . PHE A 1 108 ? 8.397 -14.388 -12.538 1.00 86.69 108 PHE A O 1
ATOM 890 N N . GLU A 1 109 ? 7.496 -15.924 -11.190 1.00 89.31 109 GLU A N 1
ATOM 891 C CA . GLU A 1 109 ? 7.234 -16.906 -12.245 1.00 89.31 109 GLU A CA 1
ATOM 892 C C . GLU A 1 109 ? 6.280 -16.362 -13.315 1.00 89.31 109 GLU A C 1
ATOM 894 O O . GLU A 1 109 ? 6.442 -16.677 -14.486 1.00 89.31 109 GLU A O 1
ATOM 899 N N . GLN A 1 110 ? 5.325 -15.509 -12.928 1.00 88.75 110 GLN A N 1
ATOM 900 C CA . GLN A 1 110 ? 4.401 -14.854 -13.861 1.00 88.75 110 GLN A CA 1
ATOM 901 C C . GLN A 1 110 ? 5.087 -13.738 -14.659 1.00 88.75 110 GLN A C 1
ATOM 903 O O . GLN A 1 110 ? 4.727 -13.490 -15.803 1.00 88.75 110 GLN A O 1
ATOM 908 N N . LEU A 1 111 ? 6.085 -13.060 -14.079 1.00 88.69 111 LEU A N 1
ATOM 909 C CA . LEU A 1 111 ? 6.908 -12.091 -14.813 1.00 88.69 111 LEU A CA 1
ATOM 910 C C . LEU A 1 111 ? 7.770 -12.776 -15.885 1.00 88.69 111 LEU A C 1
ATOM 912 O O . LEU A 1 111 ? 7.972 -12.216 -16.963 1.00 88.69 111 LEU A O 1
ATOM 916 N N . GLU A 1 112 ? 8.260 -13.978 -15.588 1.00 91.38 112 GLU A N 1
ATOM 917 C CA . GLU A 1 112 ? 9.099 -14.789 -16.478 1.00 91.38 112 GLU A CA 1
ATOM 918 C C . GLU A 1 112 ? 8.295 -15.647 -17.471 1.00 91.38 112 GLU A C 1
ATOM 920 O O . GLU A 1 112 ? 8.876 -16.237 -18.383 1.00 91.38 112 GLU A O 1
ATOM 925 N N . GLU A 1 113 ? 6.971 -15.722 -17.321 1.00 92.00 113 GLU A N 1
ATOM 926 C CA . GLU A 1 113 ? 6.105 -16.514 -18.193 1.00 92.00 113 GLU A CA 1
ATOM 927 C C . GLU A 1 113 ? 6.130 -15.981 -19.635 1.00 92.00 113 GLU A C 1
ATOM 929 O O . GLU A 1 113 ? 6.058 -14.773 -19.892 1.00 92.00 113 GLU A O 1
ATOM 934 N N . GLN A 1 114 ? 6.252 -16.902 -20.595 1.00 91.69 114 GLN A N 1
ATOM 935 C CA . GLN A 1 114 ? 6.293 -16.586 -22.020 1.00 91.69 114 GLN A CA 1
ATOM 936 C C . GLN A 1 114 ? 4.885 -16.263 -22.538 1.00 91.69 114 GLN A C 1
ATOM 938 O O . GLN A 1 114 ? 3.992 -17.109 -22.510 1.00 91.69 114 GLN A O 1
ATOM 943 N N . HIS A 1 115 ? 4.713 -15.077 -23.121 1.00 86.62 115 HIS A N 1
ATOM 944 C CA . HIS A 1 115 ? 3.468 -14.637 -23.747 1.00 86.62 115 HIS A CA 1
ATOM 945 C C . HIS A 1 115 ? 3.717 -14.240 -25.206 1.00 86.62 115 HIS A C 1
ATOM 947 O O . HIS A 1 115 ? 4.003 -13.086 -25.524 1.00 86.62 115 HIS A O 1
ATOM 953 N N . GLY A 1 116 ? 3.587 -15.217 -26.109 1.00 89.62 116 GLY A N 1
ATOM 954 C CA . GLY A 1 116 ? 3.914 -15.038 -27.523 1.00 89.62 116 GLY A CA 1
ATOM 955 C C . GLY A 1 116 ? 5.423 -15.092 -27.747 1.00 89.62 116 GLY A C 1
ATOM 956 O O . GLY A 1 116 ? 6.058 -16.093 -27.422 1.00 89.62 116 GLY A O 1
ATOM 957 N N . ASP A 1 117 ? 5.995 -14.028 -28.302 1.00 91.62 117 ASP A N 1
ATOM 958 C CA . ASP A 1 117 ? 7.424 -13.888 -28.611 1.00 91.62 117 ASP A CA 1
ATOM 959 C C . ASP A 1 117 ? 8.254 -13.257 -27.479 1.00 91.62 117 ASP A C 1
ATOM 961 O O . ASP A 1 117 ? 9.479 -13.257 -27.556 1.00 91.62 117 ASP A O 1
ATOM 965 N N . ARG A 1 118 ? 7.611 -12.800 -26.400 1.00 91.88 118 ARG A N 1
ATOM 966 C CA . ARG A 1 118 ? 8.251 -12.126 -25.258 1.00 91.88 118 ARG A CA 1
ATOM 967 C C . ARG A 1 118 ? 7.719 -12.607 -23.905 1.00 91.88 118 ARG A C 1
ATOM 969 O O . ARG A 1 118 ? 6.570 -13.041 -23.800 1.00 91.88 118 ARG A O 1
ATOM 976 N N . ARG A 1 119 ? 8.529 -12.490 -22.855 1.00 91.94 119 ARG A N 1
ATOM 977 C CA . ARG A 1 119 ? 8.128 -12.713 -21.450 1.00 91.94 119 ARG A CA 1
ATOM 978 C C . ARG A 1 119 ? 7.373 -11.508 -20.913 1.00 91.94 119 ARG A C 1
ATOM 980 O O . ARG A 1 119 ? 7.640 -10.397 -21.357 1.00 91.94 119 ARG A O 1
ATOM 987 N N . TYR A 1 120 ? 6.480 -11.677 -19.937 1.00 88.69 120 TYR A N 1
ATOM 988 C CA . TYR A 1 120 ? 5.679 -10.558 -19.405 1.00 88.69 120 TYR A CA 1
ATOM 989 C C . TYR A 1 120 ? 6.535 -9.363 -18.938 1.00 88.69 120 TYR A C 1
ATOM 991 O O . TYR A 1 120 ? 6.196 -8.208 -19.195 1.00 88.69 120 TYR A O 1
ATOM 999 N N . ILE A 1 121 ? 7.686 -9.631 -18.314 1.00 90.94 121 ILE A N 1
ATOM 1000 C CA . ILE A 1 121 ? 8.646 -8.613 -17.855 1.00 90.94 121 ILE A CA 1
ATOM 1001 C C . ILE A 1 121 ? 9.208 -7.722 -18.981 1.00 90.94 121 ILE A C 1
ATOM 1003 O O . ILE A 1 121 ? 9.669 -6.617 -18.712 1.00 90.94 121 ILE A O 1
ATOM 1007 N N . GLU A 1 122 ? 9.143 -8.170 -20.237 1.00 91.62 122 GLU A N 1
ATOM 1008 C CA . GLU A 1 122 ? 9.662 -7.471 -21.422 1.00 91.62 122 GLU A CA 1
ATOM 1009 C C . GLU A 1 122 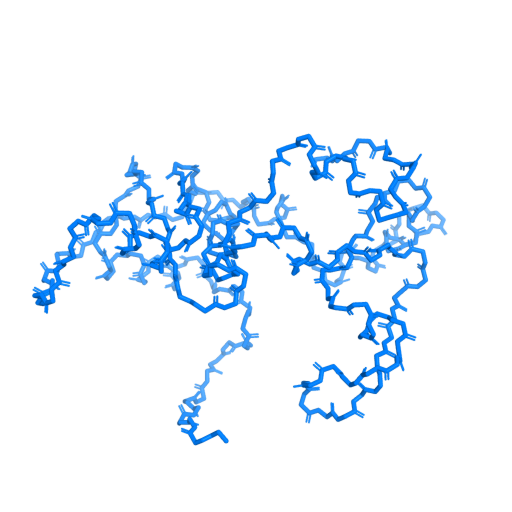? 8.609 -6.562 -22.081 1.00 91.62 122 GLU A C 1
ATOM 1011 O O . GLU A 1 122 ? 8.898 -5.863 -23.048 1.00 91.62 122 GLU A O 1
ATOM 1016 N N . TRP A 1 123 ? 7.373 -6.530 -21.570 1.00 90.06 123 TRP A N 1
ATOM 1017 C CA . TRP A 1 123 ? 6.271 -5.735 -22.131 1.00 90.06 123 TRP A CA 1
ATOM 1018 C C . TRP A 1 123 ? 6.356 -4.245 -21.751 1.00 90.06 123 TRP A C 1
ATOM 1020 O O . TRP A 1 123 ? 5.336 -3.567 -21.647 1.00 90.06 123 TRP A O 1
ATOM 1030 N N . THR A 1 124 ? 7.555 -3.700 -21.541 1.00 88.88 124 THR A N 1
ATOM 1031 C CA . THR A 1 124 ? 7.782 -2.325 -21.053 1.00 88.88 124 THR A CA 1
ATOM 1032 C C . THR A 1 124 ? 7.309 -1.234 -22.021 1.00 88.88 124 THR A C 1
ATOM 1034 O O . THR A 1 124 ? 7.089 -0.096 -21.609 1.00 88.88 124 THR A O 1
ATOM 1037 N N . ASP A 1 125 ? 7.095 -1.578 -23.293 1.00 88.12 125 ASP A N 1
ATOM 1038 C CA . ASP A 1 125 ? 6.531 -0.678 -24.314 1.00 88.12 125 ASP A CA 1
ATOM 1039 C C . ASP A 1 125 ? 4.985 -0.632 -24.300 1.00 88.12 125 ASP A C 1
ATOM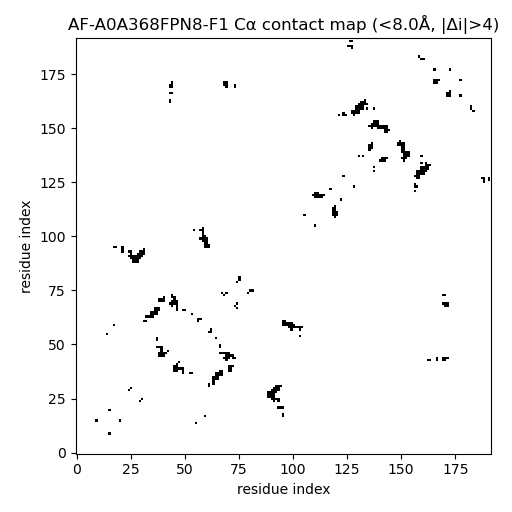 1041 O O . ASP A 1 125 ? 4.345 0.253 -24.891 1.00 88.12 125 ASP A O 1
ATOM 1045 N N . ASP A 1 126 ? 4.364 -1.582 -23.597 1.00 87.94 126 ASP A N 1
ATOM 1046 C CA . ASP A 1 126 ? 2.912 -1.720 -23.471 1.00 87.94 126 ASP A CA 1
ATOM 1047 C C . ASP A 1 126 ? 2.409 -1.482 -22.049 1.00 87.94 126 ASP A C 1
ATOM 1049 O O . ASP A 1 126 ? 1.296 -0.983 -21.870 1.00 87.94 126 ASP A O 1
ATOM 1053 N N . LEU A 1 127 ? 3.236 -1.784 -21.048 1.00 86.00 127 LEU A N 1
ATOM 1054 C CA . LEU A 1 127 ? 2.929 -1.672 -19.630 1.00 86.00 127 LEU A CA 1
ATOM 1055 C C . LEU A 1 127 ? 3.886 -0.710 -18.933 1.00 86.00 127 LEU A C 1
ATOM 1057 O O . LEU A 1 127 ? 5.087 -0.681 -19.185 1.00 86.00 127 LEU A O 1
ATOM 1061 N N . ASN A 1 128 ? 3.350 0.036 -17.970 1.00 85.50 128 ASN A N 1
ATOM 1062 C CA . ASN A 1 128 ? 4.168 0.837 -17.070 1.00 85.50 128 ASN A CA 1
ATOM 1063 C C . ASN A 1 128 ? 4.579 -0.008 -15.866 1.00 85.50 128 ASN A C 1
ATOM 1065 O O . ASN A 1 128 ? 3.798 -0.193 -14.934 1.00 85.50 128 ASN A O 1
ATOM 1069 N N . LEU A 1 129 ? 5.815 -0.499 -15.886 1.00 88.69 129 LEU A N 1
ATOM 1070 C CA . LEU A 1 129 ? 6.423 -1.196 -14.757 1.00 88.69 129 LEU A CA 1
ATOM 1071 C C . LEU A 1 129 ? 7.172 -0.173 -13.900 1.00 88.69 129 LEU A C 1
ATOM 1073 O O . LEU A 1 129 ? 8.200 0.369 -14.310 1.00 88.69 129 LEU A O 1
ATOM 1077 N N . LEU A 1 130 ? 6.596 0.151 -12.740 1.00 91.06 130 LEU A N 1
ATOM 1078 C CA . LEU A 1 130 ? 7.080 1.220 -11.869 1.00 91.06 130 LEU A CA 1
ATOM 1079 C C . LEU A 1 130 ? 7.892 0.665 -10.7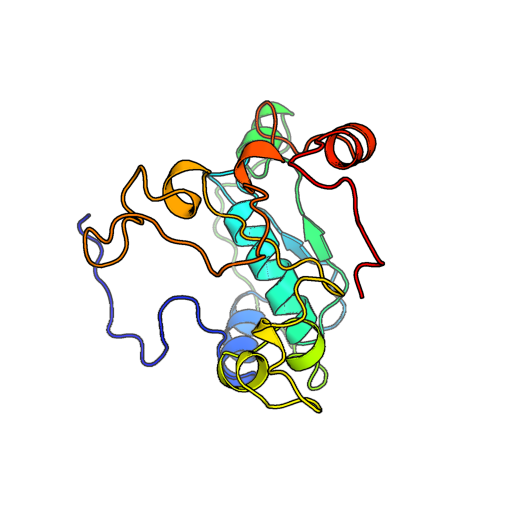00 1.00 91.06 130 LEU A C 1
ATOM 1081 O O . LEU A 1 130 ? 7.414 -0.174 -9.937 1.00 91.06 130 LEU A O 1
ATOM 1085 N N . ASP A 1 131 ? 9.090 1.205 -10.509 1.00 91.94 131 ASP A N 1
ATOM 1086 C CA . ASP A 1 131 ? 9.920 0.942 -9.340 1.00 91.94 131 ASP A CA 1
ATOM 1087 C C . ASP A 1 131 ? 9.781 2.072 -8.314 1.00 91.94 131 ASP A C 1
ATOM 1089 O O . ASP A 1 131 ? 10.103 3.228 -8.599 1.00 91.94 131 ASP A O 1
ATOM 1093 N N . ALA A 1 132 ? 9.324 1.724 -7.109 1.00 92.31 132 ALA A N 1
ATOM 1094 C CA . ALA A 1 132 ? 9.031 2.668 -6.033 1.00 92.31 132 ALA A CA 1
ATOM 1095 C C . ALA A 1 132 ? 10.235 3.049 -5.149 1.00 92.31 132 ALA A C 1
ATOM 1097 O O . ALA A 1 132 ? 10.078 3.804 -4.179 1.00 92.31 132 ALA A O 1
ATOM 1098 N N . ARG A 1 133 ? 11.427 2.503 -5.421 1.00 91.56 133 ARG A N 1
ATOM 1099 C CA . ARG A 1 133 ? 12.648 2.790 -4.654 1.00 91.56 133 ARG A CA 1
ATOM 1100 C C . ARG A 1 133 ? 13.144 4.213 -4.900 1.00 91.56 133 ARG A C 1
ATOM 1102 O O . ARG A 1 133 ? 12.769 4.870 -5.866 1.00 91.56 133 ARG A O 1
ATOM 1109 N N . VAL A 1 134 ? 14.006 4.688 -4.001 1.00 90.62 134 VAL A N 1
ATOM 1110 C CA . VAL A 1 134 ? 14.677 5.989 -4.162 1.00 90.62 134 VAL A CA 1
ATOM 1111 C C . VAL A 1 134 ? 15.571 5.975 -5.403 1.00 90.62 134 VAL A C 1
ATOM 1113 O O . VAL A 1 134 ? 16.180 4.945 -5.699 1.00 90.62 134 VAL A O 1
ATOM 1116 N N . ARG A 1 135 ? 15.691 7.120 -6.085 1.00 91.81 135 ARG A N 1
ATOM 1117 C CA . ARG A 1 135 ? 16.365 7.233 -7.393 1.00 91.81 135 ARG A CA 1
ATOM 1118 C C . ARG A 1 135 ? 17.731 6.572 -7.439 1.00 91.81 135 ARG A C 1
ATOM 1120 O O . ARG A 1 135 ? 17.965 5.705 -8.271 1.00 91.81 135 ARG A O 1
ATOM 1127 N N . GLY A 1 136 ? 18.590 6.845 -6.460 1.00 91.19 136 GLY A N 1
ATOM 1128 C CA . GLY A 1 136 ? 19.929 6.263 -6.476 1.00 91.19 136 GLY A CA 1
ATOM 1129 C C . GLY A 1 136 ? 19.973 4.731 -6.357 1.00 91.19 136 GLY A C 1
ATOM 1130 O O . GLY A 1 136 ? 20.922 4.109 -6.826 1.00 91.19 136 GLY A O 1
ATOM 1131 N N . GLN A 1 137 ? 18.960 4.091 -5.755 1.00 91.50 137 GLN A N 1
ATOM 1132 C CA . GLN A 1 137 ? 18.871 2.623 -5.718 1.00 91.50 137 GLN A CA 1
ATOM 1133 C C . GLN A 1 137 ? 18.443 2.042 -7.066 1.00 91.50 137 GLN A C 1
ATOM 1135 O O . GLN A 1 137 ? 18.790 0.905 -7.382 1.00 91.50 137 GLN A O 1
ATOM 1140 N N . PHE A 1 138 ? 17.674 2.802 -7.840 1.00 91.44 138 PHE A N 1
ATOM 1141 C CA . PHE A 1 138 ? 17.282 2.445 -9.196 1.00 91.44 138 PHE A CA 1
ATOM 1142 C C . PHE A 1 138 ? 18.447 2.668 -10.175 1.00 91.44 138 PHE A C 1
ATOM 1144 O O . PHE A 1 138 ? 18.789 1.785 -10.956 1.00 91.44 138 PHE A O 1
ATOM 1151 N N . GLU A 1 139 ? 19.121 3.812 -10.068 1.00 90.81 139 GLU A N 1
ATOM 1152 C CA . GLU A 1 139 ? 20.241 4.225 -10.927 1.00 90.81 139 GLU A CA 1
ATOM 1153 C C . GLU A 1 139 ? 21.567 3.519 -10.607 1.00 90.81 139 GLU A C 1
ATOM 1155 O O . GLU A 1 139 ? 22.515 3.589 -11.384 1.00 90.81 139 GLU A O 1
ATOM 1160 N N . GLY A 1 140 ? 21.666 2.851 -9.458 1.00 89.12 140 GLY A N 1
ATOM 1161 C CA . GLY A 1 140 ? 22.896 2.174 -9.043 1.00 89.12 140 GLY A CA 1
ATOM 1162 C C . GLY A 1 140 ? 23.958 3.055 -8.412 1.00 89.12 140 GLY A C 1
ATOM 1163 O O . GLY A 1 140 ? 25.109 2.639 -8.270 1.00 89.12 140 GLY A O 1
ATOM 1164 N N . THR A 1 141 ? 23.570 4.249 -7.979 1.00 89.69 141 THR A N 1
ATOM 1165 C CA . THR A 1 141 ? 24.460 5.217 -7.335 1.00 89.69 141 THR A CA 1
ATOM 1166 C C . THR A 1 141 ? 24.510 5.058 -5.814 1.00 89.69 141 THR A C 1
ATOM 1168 O O . THR A 1 141 ? 25.473 5.510 -5.198 1.00 89.69 141 THR A O 1
ATOM 1171 N N . VAL A 1 142 ? 23.532 4.376 -5.199 1.00 87.81 142 VAL A N 1
ATOM 1172 C CA . VAL A 1 142 ? 23.542 4.038 -3.761 1.00 87.81 142 VAL A CA 1
ATOM 1173 C C . VAL A 1 142 ? 23.178 2.573 -3.499 1.00 87.81 142 VAL A C 1
ATOM 1175 O O . VAL A 1 142 ? 22.530 1.918 -4.319 1.00 87.81 142 VAL A O 1
ATOM 1178 N N . ASP A 1 143 ? 23.572 2.058 -2.332 1.00 84.56 143 ASP A N 1
ATOM 1179 C CA . ASP A 1 143 ? 23.276 0.686 -1.912 1.00 84.56 143 ASP A CA 1
ATOM 1180 C C . ASP A 1 143 ? 21.786 0.465 -1.596 1.00 84.56 143 ASP A C 1
ATOM 1182 O O . ASP A 1 143 ? 21.072 1.329 -1.071 1.00 84.56 143 ASP A O 1
ATOM 1186 N N . THR A 1 144 ? 21.310 -0.749 -1.873 1.00 77.00 144 THR A N 1
ATOM 1187 C CA . THR A 1 144 ? 19.912 -1.143 -1.622 1.00 77.00 144 THR A CA 1
ATOM 1188 C C . THR A 1 144 ? 19.601 -1.393 -0.141 1.00 77.00 144 THR A C 1
ATOM 1190 O O . THR A 1 144 ? 18.443 -1.303 0.272 1.00 77.00 144 THR A O 1
ATOM 1193 N N . GLY A 1 145 ? 20.627 -1.655 0.677 1.00 68.38 145 GLY A N 1
ATOM 1194 C CA . GLY A 1 145 ? 20.504 -1.821 2.128 1.00 68.38 145 GLY A CA 1
ATOM 1195 C C . GLY A 1 145 ? 19.873 -3.145 2.588 1.00 68.38 145 GLY A C 1
ATOM 1196 O O . GLY A 1 145 ? 19.430 -3.223 3.733 1.00 68.38 145 GLY A O 1
ATOM 1197 N N . PHE A 1 146 ? 19.822 -4.176 1.733 1.00 62.06 146 PHE A N 1
ATOM 1198 C CA . PHE A 1 146 ? 19.284 -5.511 2.043 1.00 62.06 146 PHE A CA 1
ATOM 1199 C C . PHE A 1 146 ? 20.208 -6.628 1.543 1.00 62.06 146 PHE A C 1
ATOM 1201 O O . PHE A 1 146 ? 20.746 -6.529 0.445 1.00 62.06 146 PHE A O 1
ATOM 1208 N N . PRO A 1 147 ? 20.259 -7.772 2.247 1.00 54.88 147 PRO A N 1
ATOM 1209 C CA . PRO A 1 147 ? 21.239 -8.140 3.288 1.00 54.88 147 PRO A CA 1
ATOM 1210 C C . PRO A 1 147 ? 22.737 -8.048 2.897 1.00 54.88 147 PRO A C 1
ATOM 1212 O O . PRO A 1 147 ? 23.599 -8.529 3.626 1.00 54.88 147 PRO A O 1
ATOM 1215 N N . SER A 1 148 ? 23.069 -7.391 1.792 1.00 57.84 148 SER A N 1
ATOM 1216 C CA . SER A 1 148 ? 24.421 -7.127 1.303 1.00 57.84 148 SER A CA 1
ATOM 1217 C C . SER A 1 148 ? 24.467 -5.743 0.648 1.00 57.84 148 SER A C 1
ATOM 1219 O O . SER A 1 148 ? 23.446 -5.239 0.180 1.00 57.84 148 SER A O 1
ATOM 1221 N N . THR A 1 149 ? 25.639 -5.108 0.600 1.00 62.06 149 THR A N 1
ATOM 1222 C CA . THR A 1 149 ? 25.873 -3.863 -0.156 1.00 62.06 149 THR A CA 1
ATOM 1223 C C . THR A 1 149 ? 25.871 -4.173 -1.652 1.00 62.06 149 THR A C 1
ATOM 1225 O O . THR A 1 149 ? 26.914 -4.285 -2.296 1.00 62.06 149 THR A O 1
ATOM 1228 N N . VAL A 1 150 ? 24.680 -4.429 -2.187 1.00 68.19 150 VAL A N 1
ATOM 1229 C CA . VAL A 1 150 ? 24.448 -4.494 -3.625 1.00 68.19 150 VAL A CA 1
ATOM 1230 C C . VAL A 1 150 ? 24.247 -3.056 -4.070 1.00 68.19 150 VAL A C 1
ATOM 1232 O O . VAL A 1 150 ? 23.285 -2.407 -3.634 1.00 68.19 150 VAL A O 1
ATOM 1235 N N . LYS A 1 151 ? 25.154 -2.572 -4.925 1.00 70.69 151 LYS A N 1
ATOM 1236 C CA . LYS A 1 151 ? 24.948 -1.311 -5.638 1.00 70.69 151 LYS A CA 1
ATOM 1237 C C . LYS A 1 151 ? 23.605 -1.395 -6.347 1.00 70.69 151 LYS A C 1
ATOM 1239 O O . LYS A 1 151 ? 23.265 -2.450 -6.883 1.00 70.69 151 LYS A O 1
ATOM 1244 N N . GLY A 1 152 ? 22.826 -0.321 -6.299 1.00 72.94 152 GLY A N 1
ATOM 1245 C CA . GLY A 1 152 ? 21.523 -0.290 -6.949 1.00 72.94 152 GLY A CA 1
ATOM 1246 C C . GLY A 1 152 ? 21.562 -0.778 -8.408 1.00 72.94 152 GLY A C 1
ATOM 1247 O O . GLY A 1 152 ? 22.590 -0.770 -9.083 1.00 72.94 152 GLY A O 1
ATOM 1248 N N . THR A 1 153 ? 20.418 -1.234 -8.886 1.00 83.31 153 THR A N 1
ATOM 1249 C CA . THR A 1 153 ? 20.217 -1.730 -10.249 1.00 83.31 153 THR A CA 1
ATOM 1250 C C . THR A 1 153 ? 18.733 -1.638 -10.563 1.00 83.31 153 THR A C 1
ATOM 1252 O O . THR A 1 153 ? 17.918 -1.573 -9.635 1.00 83.31 153 THR A O 1
ATOM 1255 N N . HIS A 1 154 ? 18.370 -1.660 -11.838 1.00 88.88 154 HIS A N 1
ATOM 1256 C CA . HIS A 1 154 ? 16.988 -1.715 -12.289 1.00 88.88 154 HIS A CA 1
ATOM 1257 C C . HIS A 1 154 ? 16.842 -2.678 -13.462 1.00 88.88 154 HIS A C 1
ATOM 1259 O O . HIS A 1 154 ? 17.807 -2.993 -14.159 1.00 88.88 154 HIS A O 1
ATOM 1265 N N . ILE A 1 155 ? 15.613 -3.140 -13.668 1.00 88.62 155 ILE A N 1
ATOM 1266 C CA . ILE A 1 155 ? 15.257 -3.938 -14.835 1.00 88.62 155 ILE A CA 1
ATOM 1267 C C . ILE A 1 155 ? 15.120 -2.976 -16.027 1.00 88.62 155 ILE A C 1
ATOM 1269 O O . ILE A 1 155 ? 14.406 -1.977 -15.898 1.00 88.62 155 ILE A O 1
ATOM 1273 N N . PRO A 1 156 ? 15.793 -3.227 -17.166 1.00 88.12 156 PRO A N 1
ATOM 1274 C CA . PRO A 1 156 ? 15.672 -2.380 -18.350 1.00 88.12 156 PRO A CA 1
ATOM 1275 C C . PRO A 1 156 ? 14.210 -2.135 -18.745 1.00 88.12 156 PRO A C 1
ATOM 1277 O O . PRO A 1 156 ? 13.389 -3.047 -18.704 1.00 88.12 156 PRO A O 1
ATOM 1280 N N . GLY A 1 157 ? 13.884 -0.891 -19.101 1.00 88.75 157 GLY A N 1
ATOM 1281 C CA . GLY A 1 157 ? 12.531 -0.472 -19.489 1.00 88.75 157 GLY A CA 1
ATOM 1282 C C . GLY A 1 157 ? 11.577 -0.167 -18.324 1.00 88.75 157 GLY A C 1
ATOM 1283 O O . GLY A 1 157 ? 10.543 0.465 -18.544 1.00 88.75 157 GLY A O 1
ATOM 1284 N N . PHE A 1 158 ? 11.917 -0.532 -17.081 1.00 91.19 158 PHE A N 1
ATOM 1285 C CA . PHE A 1 158 ? 11.162 -0.071 -15.912 1.00 91.19 158 PHE A CA 1
ATOM 1286 C C . PHE A 1 158 ? 11.349 1.436 -15.735 1.00 91.19 158 PHE A C 1
ATOM 1288 O O . PHE A 1 158 ? 12.384 1.999 -16.087 1.00 91.19 158 PHE A O 1
ATOM 1295 N N . LYS A 1 159 ? 10.353 2.091 -15.141 1.00 90.38 159 LYS A N 1
ATOM 1296 C CA . LYS A 1 159 ? 10.382 3.525 -14.837 1.00 90.38 159 LYS A CA 1
ATOM 1297 C C . LYS A 1 159 ? 10.478 3.724 -13.336 1.00 90.38 159 LYS A C 1
ATOM 1299 O O . LYS A 1 159 ? 9.820 3.021 -12.569 1.00 90.38 159 LYS A O 1
ATOM 1304 N N . ASN A 1 160 ? 11.265 4.696 -12.895 1.00 91.75 160 ASN A N 1
ATOM 1305 C CA . ASN A 1 160 ? 11.378 4.986 -11.473 1.00 91.75 160 ASN A CA 1
ATOM 1306 C C . ASN A 1 160 ? 10.332 6.014 -11.029 1.00 91.75 160 ASN A C 1
ATOM 1308 O O . ASN A 1 160 ? 10.302 7.142 -11.515 1.00 91.75 160 ASN A O 1
ATOM 1312 N N . MET A 1 161 ? 9.504 5.620 -10.062 1.00 91.56 161 MET A N 1
ATOM 1313 C CA . MET A 1 161 ? 8.537 6.481 -9.388 1.00 91.56 161 MET A CA 1
ATOM 1314 C C . MET A 1 161 ? 8.733 6.358 -7.874 1.00 91.56 161 MET A C 1
ATOM 1316 O O . MET A 1 161 ? 8.010 5.599 -7.223 1.00 91.56 161 MET A O 1
ATOM 1320 N N . PRO A 1 162 ? 9.723 7.051 -7.287 1.00 91.69 162 PRO A N 1
ATOM 1321 C CA . PRO A 1 162 ? 10.017 6.918 -5.869 1.00 91.69 162 PRO A CA 1
ATOM 1322 C C . PRO A 1 162 ? 8.796 7.234 -5.002 1.00 91.69 162 PRO A C 1
ATOM 1324 O O . PRO A 1 162 ? 8.285 8.350 -5.015 1.00 91.69 162 PRO A O 1
ATOM 1327 N N . ALA A 1 163 ? 8.368 6.285 -4.163 1.00 90.75 163 ALA A N 1
ATOM 1328 C CA . ALA A 1 163 ? 7.215 6.496 -3.277 1.00 90.75 163 ALA A CA 1
ATOM 1329 C C . ALA A 1 163 ? 7.414 7.677 -2.309 1.00 90.75 163 ALA A C 1
ATOM 1331 O O . ALA A 1 163 ? 6.448 8.278 -1.851 1.00 90.75 163 ALA A O 1
ATOM 1332 N N . ALA A 1 164 ? 8.674 8.012 -2.010 1.00 89.69 164 ALA A N 1
ATOM 1333 C CA . ALA A 1 164 ? 9.041 9.161 -1.193 1.00 89.69 164 ALA A CA 1
ATOM 1334 C C . ALA A 1 164 ? 8.622 10.498 -1.816 1.00 89.69 164 ALA A C 1
ATOM 1336 O O . ALA A 1 164 ? 8.298 11.423 -1.084 1.00 89.69 164 ALA A O 1
ATOM 1337 N N . GLU A 1 165 ? 8.635 10.593 -3.145 1.00 91.12 165 GLU A N 1
ATOM 1338 C CA . GLU A 1 165 ? 8.354 11.832 -3.874 1.00 91.12 165 GLU A CA 1
ATOM 1339 C C . GLU A 1 165 ? 6.850 12.101 -4.004 1.00 91.12 165 GLU A C 1
ATOM 1341 O O . GLU A 1 165 ? 6.453 13.225 -4.297 1.00 91.12 165 GLU A O 1
ATOM 1346 N N . LEU A 1 166 ? 6.007 11.104 -3.710 1.00 91.31 166 LEU A N 1
ATOM 1347 C CA . LEU A 1 166 ? 4.546 11.240 -3.666 1.00 91.31 166 LEU A CA 1
ATOM 1348 C C . LEU A 1 166 ? 4.035 11.895 -2.373 1.00 91.31 166 LEU A C 1
ATOM 1350 O O . LEU A 1 166 ? 2.840 12.160 -2.255 1.00 91.31 166 LEU A O 1
ATOM 1354 N N . VAL A 1 167 ? 4.922 12.129 -1.404 1.00 91.81 167 VAL A N 1
ATOM 1355 C CA . VAL A 1 167 ? 4.597 12.691 -0.090 1.00 91.81 167 VAL A CA 1
ATOM 1356 C C . VAL A 1 167 ? 5.308 14.028 0.076 1.00 91.81 167 VAL A C 1
ATOM 1358 O O . VAL A 1 167 ? 6.517 14.125 -0.127 1.00 91.81 167 VAL A O 1
ATOM 1361 N N . GLU A 1 168 ? 4.564 15.046 0.488 1.00 92.56 168 GLU A N 1
ATOM 1362 C CA . GLU A 1 168 ? 5.047 16.398 0.750 1.00 92.56 168 GLU A CA 1
ATOM 1363 C C . GLU A 1 168 ? 4.584 16.841 2.139 1.00 92.56 168 GLU A C 1
ATOM 1365 O O . GLU A 1 168 ? 3.436 16.631 2.516 1.00 92.56 168 GLU A O 1
ATOM 1370 N N . GLU A 1 169 ? 5.504 17.371 2.952 1.00 91.19 169 GLU A N 1
ATOM 1371 C CA . GLU A 1 169 ? 5.222 17.796 4.336 1.00 91.19 169 GLU A CA 1
ATOM 1372 C C . GLU A 1 169 ? 4.512 16.734 5.202 1.00 91.19 169 GLU A C 1
ATOM 1374 O O . GLU A 1 169 ? 3.762 17.034 6.131 1.00 91.19 169 GLU A O 1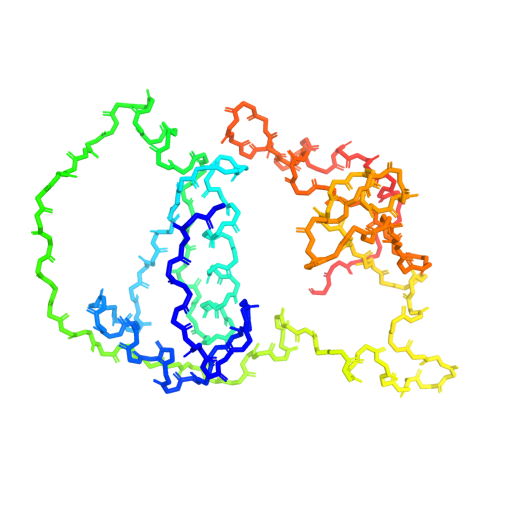
ATOM 1379 N N . GLY A 1 170 ? 4.784 15.459 4.909 1.00 91.06 170 GLY A N 1
ATOM 1380 C CA . GLY A 1 170 ? 4.237 14.321 5.637 1.00 91.06 170 GLY A CA 1
ATOM 1381 C C . GLY A 1 170 ? 2.861 13.855 5.169 1.00 91.06 170 GLY A C 1
ATOM 1382 O O . GLY A 1 170 ? 2.408 12.848 5.692 1.00 91.06 170 GLY A O 1
ATOM 1383 N N . VAL A 1 171 ? 2.234 14.492 4.181 1.00 94.69 171 VAL A N 1
ATOM 1384 C CA . VAL A 1 171 ? 0.942 14.087 3.597 1.00 94.69 171 VAL A CA 1
ATOM 1385 C C . VAL A 1 171 ? 1.085 13.779 2.107 1.00 94.69 171 VAL A C 1
ATOM 1387 O O . VAL A 1 171 ? 2.092 14.119 1.487 1.00 94.69 171 VAL A O 1
ATOM 1390 N N . MET A 1 172 ? 0.122 13.076 1.519 1.00 93.81 172 MET A N 1
ATOM 1391 C CA . MET A 1 172 ? 0.115 12.819 0.080 1.00 93.81 172 MET A CA 1
ATOM 1392 C C . MET A 1 172 ? 0.022 14.136 -0.689 1.00 93.81 172 MET A C 1
ATOM 1394 O O . MET A 1 172 ? -0.781 15.009 -0.360 1.00 93.81 172 MET A O 1
ATOM 1398 N N . ARG A 1 173 ? 0.801 14.242 -1.767 1.00 93.69 173 ARG A N 1
ATOM 1399 C CA . ARG A 1 173 ? 0.570 15.265 -2.791 1.00 93.69 173 ARG A CA 1
ATOM 1400 C C . ARG A 1 173 ? -0.854 15.145 -3.342 1.00 93.69 173 ARG A C 1
ATOM 1402 O O . ARG A 1 173 ? -1.433 14.054 -3.375 1.00 93.69 173 ARG A O 1
ATOM 1409 N N . SER A 1 174 ? -1.410 16.256 -3.814 1.00 91.56 174 SER A N 1
ATOM 1410 C CA . SER A 1 174 ? -2.728 16.255 -4.451 1.00 91.56 174 SER A CA 1
ATOM 1411 C C . SER A 1 174 ? -2.751 15.372 -5.709 1.00 91.56 174 SER A C 1
ATOM 1413 O O . SER A 1 174 ? -1.718 15.155 -6.350 1.00 91.56 174 SER A O 1
ATOM 1415 N N . PRO A 1 175 ? -3.924 14.861 -6.121 1.00 89.12 175 PRO A N 1
ATOM 1416 C CA . PRO A 1 175 ? -4.046 14.101 -7.361 1.00 89.12 175 PRO A CA 1
ATOM 1417 C C . PRO A 1 175 ? -3.547 14.856 -8.601 1.00 89.12 175 PRO A C 1
ATOM 1419 O O . PRO A 1 175 ? -3.066 14.220 -9.537 1.00 89.12 175 PRO A O 1
ATOM 1422 N N . GLU A 1 176 ? -3.694 16.180 -8.636 1.00 88.50 176 GLU A N 1
ATOM 1423 C CA . GLU A 1 176 ? -3.166 17.068 -9.675 1.00 88.50 176 GLU A CA 1
ATOM 1424 C C . GLU A 1 176 ? -1.638 17.077 -9.653 1.00 88.50 176 GLU A C 1
ATOM 1426 O O . GLU A 1 176 ? -1.014 16.773 -10.665 1.00 88.50 176 GLU A O 1
ATOM 1431 N N . GLU A 1 177 ? -1.032 17.314 -8.489 1.00 88.00 177 GLU A N 1
ATOM 1432 C CA . GLU A 1 177 ? 0.423 17.309 -8.336 1.00 88.00 177 GLU A CA 1
ATOM 1433 C C . GLU A 1 177 ? 1.028 15.944 -8.638 1.00 88.00 177 GLU A C 1
ATOM 1435 O O . GLU A 1 177 ? 2.089 15.891 -9.235 1.00 88.00 177 GLU A O 1
ATOM 1440 N N . ILE A 1 178 ? 0.374 14.835 -8.277 1.00 87.38 178 ILE A N 1
ATOM 1441 C CA . ILE A 1 178 ? 0.849 13.482 -8.611 1.00 87.38 178 ILE A CA 1
ATOM 1442 C C . ILE A 1 178 ? 0.778 13.237 -10.123 1.00 87.38 178 ILE A C 1
ATOM 1444 O O . ILE A 1 178 ? 1.689 12.633 -10.685 1.00 87.38 178 ILE A O 1
ATOM 1448 N N . ARG A 1 179 ? -0.278 13.716 -10.796 1.00 82.12 179 ARG A N 1
ATOM 1449 C CA . ARG A 1 179 ? -0.390 13.658 -12.264 1.00 82.12 179 ARG A CA 1
ATOM 1450 C C . ARG A 1 179 ? 0.693 14.497 -12.945 1.00 82.12 179 ARG A C 1
ATOM 1452 O O . ARG A 1 179 ? 1.248 14.068 -13.957 1.00 82.12 179 ARG A O 1
ATOM 1459 N N . ASP A 1 180 ? 0.990 15.661 -12.377 1.00 77.12 180 ASP A N 1
ATOM 1460 C CA . ASP A 1 180 ? 1.974 16.613 -12.890 1.00 77.12 180 ASP A CA 1
ATOM 1461 C C . ASP A 1 180 ? 3.405 16.313 -12.442 1.00 77.12 180 ASP A C 1
ATOM 1463 O O . ASP A 1 180 ? 4.346 16.834 -13.047 1.00 77.12 180 ASP A O 1
ATOM 1467 N N . CYS A 1 181 ? 3.584 15.437 -11.446 1.00 66.75 181 CYS A N 1
ATOM 1468 C CA . CYS A 1 181 ? 4.846 14.820 -11.059 1.00 66.75 181 CYS A CA 1
ATOM 1469 C C . CYS A 1 181 ? 5.274 13.903 -12.212 1.00 66.75 181 CYS A C 1
ATOM 1471 O O . CYS A 1 181 ? 5.191 12.677 -12.165 1.00 66.75 181 CYS A O 1
ATOM 1473 N N . LYS A 1 182 ? 5.672 14.532 -13.321 1.00 57.50 182 LYS A N 1
ATOM 1474 C CA . LYS A 1 182 ? 6.212 13.938 -14.536 1.00 57.50 182 LYS A CA 1
ATOM 1475 C C . LYS A 1 182 ? 7.603 13.394 -14.226 1.00 57.50 182 LYS A C 1
ATOM 1477 O O . LYS A 1 182 ? 8.600 13.848 -14.777 1.00 57.50 182 LYS A O 1
ATOM 1482 N N . CYS A 1 183 ? 7.664 12.387 -13.367 1.00 48.22 183 CYS A N 1
ATOM 1483 C CA . CYS A 1 183 ? 8.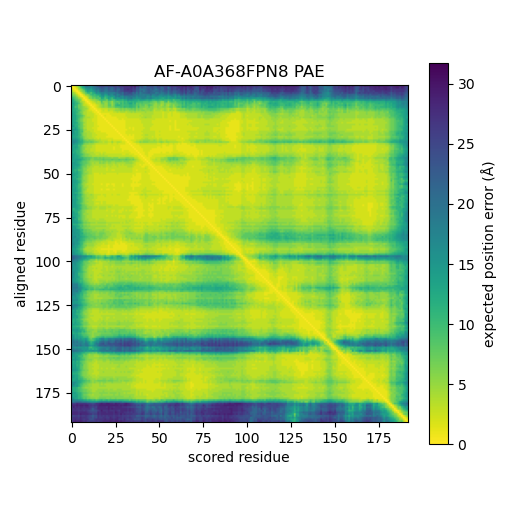778 11.460 -13.265 1.00 48.22 183 CYS A CA 1
ATOM 1484 C C . CYS A 1 183 ? 8.789 10.628 -14.558 1.00 48.22 183 CYS A C 1
ATOM 1486 O O . CYS A 1 183 ? 8.295 9.512 -14.569 1.00 48.22 183 CYS A O 1
ATOM 1488 N N . GLU A 1 184 ? 9.199 11.203 -15.692 1.00 48.12 184 GLU A N 1
ATOM 1489 C CA . GLU A 1 184 ? 9.283 10.494 -16.987 1.00 48.12 184 GLU A CA 1
ATOM 1490 C C . GLU A 1 184 ? 7.984 9.758 -17.418 1.00 48.12 184 GLU A C 1
ATOM 1492 O O . GLU A 1 184 ? 7.998 8.770 -18.151 1.00 48.12 184 GLU A O 1
ATOM 1497 N N . LEU A 1 185 ? 6.817 10.239 -16.976 1.00 51.44 185 LEU A N 1
ATOM 1498 C CA . LEU A 1 185 ? 5.524 9.562 -17.151 1.00 51.44 185 LEU A CA 1
ATOM 1499 C C . LEU A 1 185 ? 4.797 9.880 -18.470 1.00 51.44 185 LEU A C 1
ATOM 1501 O O . LEU A 1 185 ? 3.620 9.555 -18.617 1.00 51.44 185 LEU A O 1
ATOM 1505 N N . ALA A 1 186 ? 5.459 10.503 -19.447 1.00 41.50 186 ALA A N 1
ATOM 1506 C CA . ALA A 1 186 ? 4.832 11.033 -20.667 1.00 41.50 186 ALA A CA 1
ATOM 1507 C C . ALA A 1 186 ? 4.154 9.985 -21.590 1.00 41.50 186 ALA A C 1
ATOM 1509 O O . ALA A 1 186 ? 3.624 10.348 -22.635 1.00 41.50 186 ALA A O 1
ATOM 1510 N N . ALA A 1 187 ? 4.121 8.703 -21.215 1.00 42.06 187 ALA A N 1
ATOM 1511 C CA . ALA A 1 187 ? 3.531 7.621 -22.001 1.00 42.06 187 ALA A CA 1
ATOM 1512 C C . ALA A 1 187 ? 2.727 6.627 -21.139 1.00 42.06 187 ALA A C 1
ATOM 1514 O O . ALA A 1 187 ? 2.971 5.420 -21.169 1.00 42.06 187 ALA A O 1
ATOM 1515 N N . PHE A 1 188 ? 1.763 7.102 -20.344 1.00 49.09 188 PHE A N 1
ATOM 1516 C CA . PHE A 1 188 ? 0.796 6.191 -19.724 1.00 49.09 188 PHE A CA 1
ATOM 1517 C C . PHE A 1 188 ? -0.210 5.670 -20.758 1.00 49.09 188 PHE A C 1
ATOM 1519 O O . PHE A 1 188 ? -1.192 6.333 -21.084 1.00 49.09 188 PHE A O 1
ATOM 1526 N N . LYS A 1 189 ? -0.003 4.439 -21.232 1.00 48.53 189 LYS A N 1
ATOM 1527 C CA . LYS A 1 189 ? -1.121 3.559 -21.586 1.00 48.53 189 LYS A CA 1
ATOM 1528 C C . LYS A 1 189 ? -1.728 3.042 -20.268 1.00 48.53 189 LYS A C 1
ATOM 1530 O O . LYS A 1 189 ? -0.993 2.829 -19.304 1.00 48.53 189 LYS A O 1
ATOM 1535 N N . ARG A 1 190 ? -3.065 2.966 -20.220 1.00 33.06 190 ARG A N 1
ATOM 1536 C CA . ARG A 1 190 ? -3.936 2.628 -19.068 1.00 33.06 190 ARG A CA 1
ATOM 1537 C C . ARG A 1 190 ? -3.262 1.752 -17.993 1.00 33.06 190 ARG A C 1
ATOM 1539 O O . ARG A 1 190 ? -2.742 0.690 -18.313 1.00 33.06 190 ARG A O 1
ATOM 1546 N N . LEU A 1 191 ? -3.362 2.160 -16.726 1.00 39.25 191 LEU A N 1
ATOM 1547 C CA . LEU A 1 191 ? -3.225 1.239 -15.591 1.00 39.25 191 LEU A CA 1
ATOM 1548 C C . LEU A 1 191 ? -4.417 0.269 -15.646 1.00 39.25 191 LEU A C 1
ATOM 1550 O O . LEU A 1 191 ? -5.557 0.733 -15.753 1.00 39.25 191 LEU A O 1
ATOM 1554 N N . LEU A 1 192 ? -4.145 -1.038 -15.674 1.00 34.66 192 LEU A N 1
ATOM 1555 C CA . LEU A 1 192 ? -5.167 -2.089 -15.577 1.00 34.66 192 LEU A CA 1
ATOM 1556 C C . LEU A 1 192 ? -5.736 -2.167 -14.156 1.00 34.66 192 LEU A C 1
ATOM 1558 O O . LEU A 1 192 ? -4.948 -1.991 -13.199 1.00 34.66 192 LEU A O 1
#

pLDDT: mean 85.17, std 15.85, range [25.2, 97.94]

Secondary structure (DSSP, 8-state):
--------SS-TTPPPPHHHHHHHHHHTT--TT--EEE---STTTTHHHHHHHHHHHHHTT---EEE-TTHHHHHHHTT-----SPP-PPP------S--HHHH---HHHHH-EETTEEGGG-TTTS--EE-S-HHHHHTSSB--BSB-PBP---TT-EE--GGGGEETTEEPPHHHHHH--SS-TT-----

Solvent-accessible surface area (backbone atoms only — not comparable to full-atom values): 11564 Å² total; per-residue (Å²): 132,99,66,91,74,72,90,62,96,60,63,90,88,58,83,68,58,62,70,62,48,25,53,55,42,11,62,71,36,35,48,74,82,57,74,47,75,36,58,31,70,65,64,58,20,5,36,61,64,29,54,52,48,51,54,52,37,39,23,36,47,46,77,53,68,48,68,46,73,16,10,53,62,42,41,52,74,73,67,53,89,82,85,88,73,87,82,86,65,60,69,31,73,31,65,63,40,76,83,34,42,75,79,75,46,82,53,73,69,60,36,65,36,76,59,88,95,43,32,53,66,69,42,41,92,72,42,86,47,72,40,52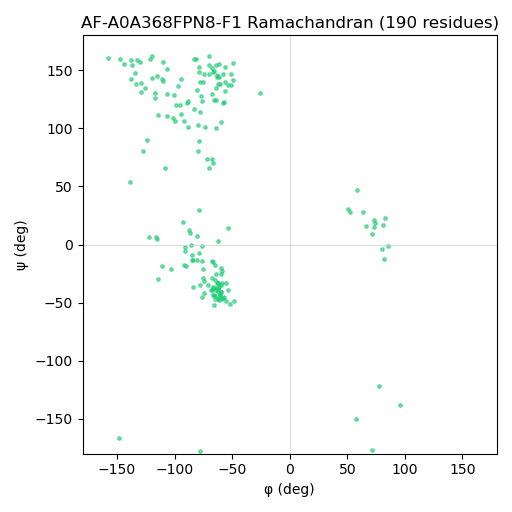,53,55,64,43,31,45,75,34,78,32,60,65,80,58,105,47,89,44,61,20,61,68,64,83,69,52,43,65,50,32,56,64,76,52,36,51,99,40,26,67,52,52,75,65,54,54,68,65,55,64,61,85,53,93,74,77,54,80,87,130

Nearest PDB structures (foldseek):
  4jgt-assembly2_B  TM=8.768E-01  e=4.242E-09  Homo sapiens
  4jgt-assembly1_A  TM=8.499E-01  e=3.076E-09  Homo sapiens
  5wqj-assembly2_B  TM=8.112E-01  e=7.563E-09  Mus musculus
  8q5z-assembly1_A  TM=8.710E-01  e=2.916E-08  Bos taurus
  3aay-assembly2_B  TM=7.807E-01  e=1.292E-06  Mycobacterium tuberculosis

InterPro domains:
  IPR001763 Rhodanese-like domain [PF00581] (19-78)
  IPR001763 Rhodanese-like domain [PS50206] (16-84)
  IPR001763 Rhodanese-like domain [PS50206] (125-180)
  IPR036873 Rhodanese-like domain superfamily [G3DSA:3.40.250.10] (1-97)
  IPR036873 Rhodanese-like domain superfamily [G3DSA:3.40.250.10] (104-184)
  IPR036873 Rhodanese-like domain superfamily [SSF52821] (12-94)
  IPR036873 Rhodanese-like domain superfamily [SSF52821] (105-181)
  IPR045078 Sulfurtransferase TST/MPST-like [PTHR11364] (8-180)

Organism: Ancylostoma caninum (NCBI:txid29170)

Mean predicted aligned error: 7.29 Å

Foldseek 3Di:
DPDPDDPDPDDVPDADDQVVVLQVCQQVADEQQDQDEDFADDALLRVPVRVSVQLSLVQLPRNRYHYDFSGPVVCVVVVHDDDPDDDDHHGYDHGGDDRCNVVRDDDPVQQQDDDDPDGVVPCLVQDAAEDQADPQLDVQNAAPVPPDRRRHHHDPSHAYDHSNVQGDPSGGDDPVVSVVPPSVPPDDDDDD